Protein AF-A0A1H8UJH8-F1 (afdb_monomer_lite)

Organism: NCBI:txid1367881

pLDDT: mean 81.18, std 23.42, range [27.08, 98.44]

Foldseek 3Di:
DDDDDDDDDDDDDDPDPDDDDPDPDDDDDDDDDDDDDDDDDDDDDDDDDQPPPFPCDDPPDQWRGWFDDQQKIKTFGDFPSQFQKKFKAAPVRHTQWMDGADPRDRIDITGAKAQDVVVLDIGHHAFAWIWIWGDHPPDIDIDIQGADWDKDFDWKFQDQDDQQRLKIWTKIATQDRFKWFWAAKAKPPFQDPVSRDDDDPSQRHHAFPPPPDSSVRIHGHGGMDITIHPDRSFKHFPDPPCPCQAVQDKDKIWMWIRTSDDHTDIWIKIKTHHADWDAHDDPGMTGGNDIGIGTDPDDPDDDD

Sequence (304 aa):
MMLGKHLKSHDSESEQCVSRRRLLAWSGTAIVGGLAGCAGNGNQGNNSDSPATTSSPSEDSVFEESRFDGPEIVVTLSQDHGVSRLNLIAPDGSLYTQADVAEGATTVRLRVMDIQPGLGDYEHYSPGTYELTAVREDSSQSRELEMRPNLQLTEASHYQDGANQGNLALTIENTGTAPTWPYQIVYRDAPNEAANAELNDKKGIPQFITPEDPVENIIGPGEAIDIVGNTPPVVFTDDDSTERTCDDQTVEFTAVVGTVVGSPLEQEIEVTLSGERSGVGTSDTYTCSEIAAELTDGGGTDAS

Secondary structure (DSSP, 8-state):
-------------------------------------------------------PPPTT-SEEEEEEETTEEEEEEPTT----EEEEE-TTS-EEEEEEPPTT--EEEEE-EEEETTTTEEEEPPSEEEEEEEE-SS-EEEEEEEE---EEEEEEEE--STT-TT-EEEEEEE-SSS-B-EEEEEEES-SSGGGB-PPPS-TTS--EEES-SGGGG-B-TT-EEEEEESS-S--EE--TT-TTTTSSEEEEEEEEEEESSSSPEEEEEEEEEEEEEEE-SSTTEEEEEEEEEEE-S-------

Structure (mmCIF, N/CA/C/O backbone):
data_AF-A0A1H8UJH8-F1
#
_entry.id   AF-A0A1H8UJH8-F1
#
loop_
_atom_site.group_PDB
_atom_site.id
_atom_site.type_symbol
_atom_site.label_atom_id
_atom_site.label_alt_id
_atom_site.label_comp_id
_atom_site.label_asym_id
_atom_site.label_entity_id
_atom_site.label_seq_id
_atom_site.pdbx_PDB_ins_code
_atom_site.Cartn_x
_atom_site.Cartn_y
_atom_site.Cartn_z
_atom_site.occupancy
_atom_site.B_iso_or_equiv
_atom_site.auth_seq_id
_atom_site.auth_comp_id
_atom_site.auth_asym_id
_atom_site.auth_atom_id
_atom_site.pdbx_PDB_model_num
ATOM 1 N N . MET A 1 1 ? -18.327 -45.039 -51.779 1.00 36.19 1 MET A N 1
ATOM 2 C CA . MET A 1 1 ? -17.173 -45.952 -51.649 1.00 36.19 1 MET A CA 1
ATOM 3 C C . MET A 1 1 ? -16.366 -45.496 -50.454 1.00 36.19 1 MET A C 1
ATOM 5 O O . MET A 1 1 ? -15.935 -44.353 -50.431 1.00 36.19 1 MET A O 1
ATOM 9 N N . MET A 1 2 ? -16.282 -46.353 -49.440 1.00 32.94 2 MET A N 1
ATOM 10 C CA . MET A 1 2 ? -15.445 -46.159 -48.260 1.00 32.94 2 MET A CA 1
ATOM 11 C C . MET A 1 2 ? -13.977 -46.368 -48.625 1.00 32.94 2 MET A C 1
ATOM 13 O O . MET A 1 2 ? -13.683 -47.285 -49.387 1.00 32.94 2 MET A O 1
ATOM 17 N N . LEU A 1 3 ? -13.074 -45.600 -48.020 1.00 37.03 3 LEU A N 1
ATOM 18 C CA . LEU A 1 3 ? -11.738 -46.088 -47.693 1.00 37.03 3 LEU A CA 1
ATOM 19 C C . LEU A 1 3 ? -11.199 -45.294 -46.499 1.00 37.03 3 LEU A C 1
ATOM 21 O O . LEU A 1 3 ? -10.838 -44.126 -46.619 1.00 37.03 3 LEU A O 1
ATOM 25 N N . GLY A 1 4 ? -11.194 -45.941 -45.336 1.00 30.97 4 GLY A N 1
ATOM 26 C CA . GLY A 1 4 ? -10.483 -45.466 -44.160 1.00 30.97 4 GLY A CA 1
ATOM 27 C C . GLY A 1 4 ? -8.987 -45.751 -44.272 1.00 30.97 4 GLY A C 1
ATOM 28 O O . GLY A 1 4 ? -8.573 -46.741 -44.878 1.00 30.97 4 GLY A O 1
ATOM 29 N N . LYS A 1 5 ? -8.184 -44.904 -43.628 1.00 40.66 5 LYS A N 1
ATOM 30 C CA . LYS A 1 5 ? -6.848 -45.257 -43.148 1.00 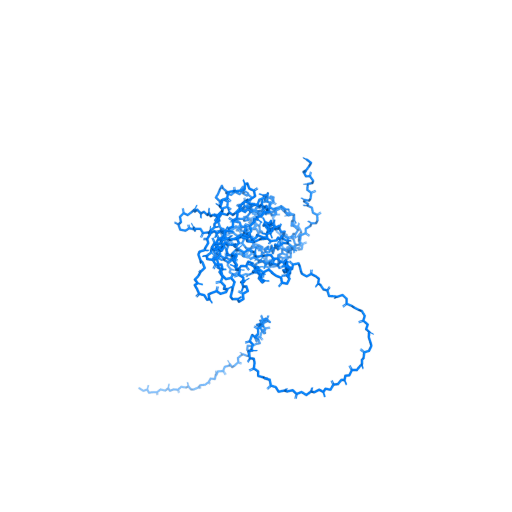40.66 5 LYS A CA 1
ATOM 31 C C . LYS A 1 5 ? -6.672 -44.720 -41.732 1.00 40.66 5 LYS A C 1
ATOM 33 O O . LYS A 1 5 ? -6.960 -43.564 -41.446 1.00 40.66 5 LYS A O 1
ATOM 38 N N . HIS A 1 6 ? -6.243 -45.635 -40.875 1.00 33.56 6 HIS A N 1
ATOM 39 C CA . HIS A 1 6 ? -5.976 -45.495 -39.453 1.00 33.56 6 HIS A CA 1
ATOM 40 C C . HIS A 1 6 ? -4.524 -45.038 -39.209 1.00 33.56 6 HIS A C 1
ATOM 42 O O . HIS A 1 6 ? -3.625 -45.498 -39.908 1.00 33.56 6 HIS A O 1
ATOM 48 N N . LEU A 1 7 ? -4.362 -44.263 -38.124 1.00 31.38 7 LEU A N 1
ATOM 49 C CA . LEU A 1 7 ? -3.238 -44.192 -37.165 1.00 31.38 7 LEU A CA 1
ATOM 50 C C . LEU A 1 7 ? -1.887 -43.617 -37.629 1.00 31.38 7 LEU A C 1
ATOM 52 O O . LEU A 1 7 ? -1.177 -44.237 -38.412 1.00 31.38 7 LEU A O 1
ATOM 56 N N . LYS A 1 8 ? -1.430 -42.549 -36.954 1.00 29.81 8 LYS A N 1
ATOM 57 C CA . LYS A 1 8 ? -0.618 -42.663 -35.721 1.00 29.81 8 LYS A CA 1
ATOM 58 C C . LYS A 1 8 ? -0.546 -41.302 -35.007 1.00 29.81 8 LYS A C 1
ATOM 60 O O . LYS A 1 8 ? -0.168 -40.320 -35.635 1.00 29.81 8 LYS A O 1
ATOM 65 N N . SER A 1 9 ? -0.946 -41.243 -33.734 1.00 29.47 9 SER A N 1
ATOM 66 C CA . SER A 1 9 ? -0.690 -40.086 -32.871 1.00 29.47 9 SER A CA 1
ATOM 67 C C . SER A 1 9 ? 0.772 -40.091 -32.437 1.00 29.47 9 SER A C 1
ATOM 69 O O . SER A 1 9 ? 1.328 -41.147 -32.131 1.00 29.47 9 SER A O 1
ATOM 71 N N . HIS A 1 10 ? 1.389 -38.913 -32.447 1.00 33.00 10 HIS A N 1
ATOM 72 C CA . HIS A 1 10 ? 2.596 -38.647 -31.682 1.00 33.00 10 HIS A CA 1
ATOM 73 C C . HIS A 1 10 ? 2.141 -38.058 -30.349 1.00 33.00 10 HIS A C 1
ATOM 75 O O . HIS A 1 10 ? 1.603 -36.953 -30.320 1.00 33.00 10 HIS A O 1
ATOM 81 N N . ASP A 1 11 ? 2.318 -38.834 -29.282 1.00 34.22 11 ASP A N 1
ATOM 82 C CA . ASP A 1 11 ? 2.488 -38.292 -27.939 1.00 34.22 11 ASP A CA 1
ATOM 83 C C . ASP A 1 11 ? 3.768 -37.453 -27.957 1.00 34.22 11 ASP A C 1
ATOM 85 O O . ASP A 1 11 ? 4.844 -37.975 -28.253 1.00 34.22 11 ASP A O 1
ATOM 89 N N . SER A 1 12 ? 3.639 -36.154 -27.702 1.00 35.41 12 SER A N 1
ATOM 90 C CA . SER A 1 12 ? 4.759 -35.316 -27.291 1.00 35.41 12 SER A CA 1
ATOM 91 C C . SER A 1 12 ? 4.537 -35.010 -25.823 1.00 35.41 12 SER A C 1
ATOM 93 O O . SER A 1 12 ? 3.546 -34.379 -25.456 1.00 35.41 12 SER A O 1
ATOM 95 N N . GLU A 1 13 ? 5.445 -35.528 -25.009 1.00 34.09 13 GLU A N 1
ATOM 96 C CA . GLU A 1 13 ? 5.523 -35.345 -23.569 1.00 34.09 13 GLU A CA 1
ATOM 97 C C . GLU A 1 13 ? 5.482 -33.849 -23.230 1.00 34.09 13 GLU A C 1
ATOM 99 O O . GLU A 1 13 ? 6.358 -33.077 -23.614 1.00 34.09 13 GLU A O 1
ATOM 104 N N . SER A 1 14 ? 4.423 -33.430 -22.539 1.00 36.91 14 SER A N 1
ATOM 105 C CA . SER A 1 14 ? 4.362 -32.132 -21.881 1.00 36.91 14 SER A CA 1
ATOM 106 C C . SER A 1 14 ? 5.102 -32.252 -20.550 1.00 36.91 14 SER A C 1
ATOM 108 O O . SER A 1 14 ? 4.547 -32.785 -19.584 1.00 36.91 14 SER A O 1
ATOM 110 N N . GLU A 1 15 ? 6.340 -31.772 -20.486 1.00 36.25 15 GLU A N 1
ATOM 111 C CA . GLU A 1 15 ? 6.998 -31.487 -19.212 1.00 36.25 15 GLU A CA 1
ATOM 112 C C . GLU A 1 15 ? 6.263 -30.312 -18.555 1.00 36.25 15 GLU A C 1
ATOM 114 O O . GLU A 1 15 ? 6.466 -29.141 -18.866 1.00 36.25 15 GLU A O 1
ATOM 119 N N . GLN A 1 16 ? 5.315 -30.648 -17.681 1.00 37.47 16 GLN A N 1
ATOM 120 C CA . GLN A 1 16 ? 4.632 -29.691 -16.824 1.00 37.47 16 GLN A CA 1
ATOM 121 C C . GLN A 1 16 ? 5.602 -29.261 -15.723 1.00 37.47 16 GLN A C 1
ATOM 123 O O . GLN A 1 16 ? 5.813 -29.986 -14.749 1.00 37.47 16 GLN A O 1
ATOM 128 N N . CYS A 1 17 ? 6.177 -28.066 -15.860 1.00 31.59 17 CYS A N 1
ATOM 129 C CA . CYS A 1 17 ? 6.776 -27.366 -14.732 1.00 31.59 17 CYS A CA 1
ATOM 130 C C . CYS A 1 17 ? 5.684 -27.123 -13.683 1.00 31.59 17 CYS A C 1
ATOM 132 O O . CYS A 1 17 ? 4.772 -26.316 -13.860 1.00 31.59 17 CYS A O 1
ATOM 134 N N . VAL A 1 18 ? 5.758 -27.882 -12.592 1.00 32.94 18 VAL A N 1
ATOM 135 C CA . VAL A 1 18 ? 4.879 -27.763 -11.432 1.00 32.94 18 VAL A CA 1
ATOM 136 C C . VAL A 1 18 ? 5.128 -26.403 -10.779 1.00 32.94 18 VAL A C 1
ATOM 138 O O . VAL A 1 18 ? 6.099 -26.218 -10.044 1.00 32.94 18 VAL A O 1
ATOM 141 N N . SER A 1 19 ? 4.235 -25.450 -11.047 1.00 33.31 19 SER A N 1
ATOM 142 C CA . SER A 1 19 ? 4.125 -24.207 -10.286 1.00 33.31 19 SER A CA 1
ATOM 143 C C . SER A 1 19 ? 3.853 -24.543 -8.816 1.00 33.31 19 SER A C 1
ATOM 145 O O . SER A 1 19 ? 2.918 -25.278 -8.477 1.00 33.31 19 SER A O 1
ATOM 147 N N . ARG A 1 20 ? 4.713 -24.038 -7.928 1.00 36.31 20 ARG A N 1
ATOM 148 C CA . ARG A 1 20 ? 4.627 -24.234 -6.478 1.00 36.31 20 ARG A CA 1
ATOM 149 C C . ARG A 1 20 ? 3.483 -23.394 -5.909 1.00 36.31 20 ARG A C 1
ATOM 151 O O . ARG A 1 20 ? 3.706 -22.343 -5.322 1.00 36.31 20 ARG A O 1
ATOM 158 N N . ARG A 1 21 ? 2.248 -23.887 -6.016 1.00 40.97 21 ARG A N 1
ATOM 159 C CA . ARG A 1 21 ? 1.129 -23.372 -5.216 1.00 40.97 21 ARG A CA 1
ATOM 160 C C . ARG A 1 21 ? 1.352 -23.719 -3.743 1.00 40.97 21 ARG A C 1
ATOM 162 O O . ARG A 1 21 ? 1.176 -24.868 -3.338 1.00 40.97 21 ARG A O 1
ATOM 169 N N . ARG A 1 22 ? 1.705 -22.723 -2.927 1.00 39.97 22 ARG A N 1
ATOM 170 C CA . ARG A 1 22 ? 1.538 -22.781 -1.468 1.00 39.97 22 ARG A CA 1
ATOM 171 C C . ARG A 1 22 ? 0.048 -22.624 -1.149 1.00 39.97 22 ARG A C 1
ATOM 173 O O . ARG A 1 22 ? -0.434 -21.526 -0.920 1.00 39.97 22 ARG A O 1
ATOM 180 N N . LEU A 1 23 ? -0.685 -23.735 -1.160 1.00 41.81 23 LEU A N 1
ATOM 181 C CA . LEU A 1 23 ? -2.013 -23.823 -0.554 1.00 41.81 23 LEU A CA 1
ATOM 182 C C . LEU A 1 23 ? -1.835 -24.281 0.896 1.00 41.81 23 LEU A C 1
ATOM 184 O O . LEU A 1 23 ? -1.514 -25.443 1.146 1.00 41.81 23 LEU A O 1
ATOM 188 N N . LEU A 1 24 ? -2.028 -23.377 1.857 1.00 51.16 24 LEU A N 1
ATOM 189 C CA . LEU A 1 24 ? -2.200 -23.759 3.257 1.00 51.16 24 LEU A CA 1
ATOM 190 C C . LEU A 1 24 ? -3.592 -24.384 3.404 1.00 51.16 24 LEU A C 1
ATOM 192 O O . LEU A 1 24 ? -4.611 -23.702 3.449 1.00 51.16 24 LEU A O 1
ATOM 196 N N . ALA A 1 25 ? -3.621 -25.715 3.419 1.00 40.41 25 ALA A N 1
ATOM 197 C CA . ALA A 1 25 ? -4.816 -26.503 3.663 1.00 40.41 25 ALA A CA 1
ATOM 198 C C . ALA A 1 25 ? -5.220 -26.402 5.143 1.00 40.41 25 ALA A C 1
ATOM 200 O O . ALA A 1 25 ? -4.629 -27.037 6.017 1.00 40.41 25 ALA A O 1
ATOM 201 N N . TRP A 1 26 ? -6.261 -25.622 5.416 1.00 41.88 26 TRP A N 1
ATOM 202 C CA . TRP A 1 26 ? -6.990 -25.640 6.680 1.00 41.88 26 TRP A CA 1
ATOM 203 C C . TRP A 1 26 ? -7.725 -26.982 6.810 1.00 41.88 26 TRP A C 1
ATOM 205 O O . TRP A 1 26 ? -8.615 -27.290 6.020 1.00 41.88 26 TRP A O 1
ATOM 215 N N . SER A 1 27 ? -7.333 -27.809 7.782 1.00 47.59 27 SER A N 1
ATOM 216 C CA . SER A 1 27 ? -8.008 -29.076 8.093 1.00 47.59 27 SER A CA 1
ATOM 217 C C . SER A 1 27 ? -8.377 -29.108 9.571 1.00 47.59 27 SER A C 1
ATOM 219 O O . SER A 1 27 ? -7.504 -29.120 10.437 1.00 47.59 27 SER A O 1
ATOM 221 N N . GLY A 1 28 ? -9.680 -29.122 9.846 1.00 44.53 28 GLY A N 1
ATOM 222 C CA . GLY A 1 28 ? -10.247 -29.261 11.183 1.00 44.53 28 GLY A CA 1
ATOM 223 C C . GLY A 1 28 ? -10.176 -30.693 11.733 1.00 44.53 28 GLY A C 1
ATOM 224 O O . GLY A 1 28 ? -10.564 -31.649 11.071 1.00 44.53 28 GLY A O 1
ATOM 225 N N . THR A 1 29 ? -9.680 -30.770 12.970 1.00 44.56 29 THR A N 1
ATOM 226 C CA . THR A 1 29 ? -10.062 -31.604 14.131 1.00 44.56 29 THR A CA 1
ATOM 227 C C . THR A 1 29 ? -10.293 -33.123 14.004 1.00 44.56 29 THR A C 1
ATOM 229 O O . THR A 1 29 ? -11.301 -33.568 13.467 1.00 44.56 29 THR A O 1
ATOM 232 N N . ALA A 1 30 ? -9.489 -33.904 14.750 1.00 43.16 30 ALA A N 1
ATOM 233 C CA . ALA A 1 30 ? -9.975 -34.931 15.693 1.00 43.16 30 ALA A CA 1
ATOM 234 C C . ALA A 1 30 ? -8.881 -35.340 16.711 1.00 43.16 30 ALA A C 1
ATOM 236 O O . ALA A 1 30 ? -7.740 -35.611 16.350 1.00 43.16 30 ALA A O 1
ATOM 237 N N . ILE A 1 31 ? -9.256 -35.384 17.993 1.00 48.75 31 ILE A N 1
ATOM 238 C CA . ILE A 1 31 ? -8.431 -35.684 19.179 1.00 48.75 31 ILE A CA 1
ATOM 239 C C . ILE A 1 31 ? -8.286 -37.200 19.378 1.00 48.75 31 ILE A C 1
ATOM 241 O O . ILE A 1 31 ? -9.313 -37.868 19.446 1.00 48.75 31 ILE A O 1
ATOM 245 N N . VAL A 1 32 ? -7.069 -37.709 19.636 1.00 44.31 32 VAL A N 1
ATOM 246 C CA . VAL A 1 32 ? -6.804 -38.813 20.593 1.00 44.31 32 VAL A CA 1
ATOM 247 C C . VAL A 1 32 ? -5.414 -38.621 21.217 1.00 44.31 32 VAL A C 1
ATOM 249 O O . VAL A 1 32 ? -4.437 -38.377 20.514 1.00 44.31 32 VAL A O 1
ATOM 252 N N . GLY A 1 33 ? -5.341 -38.708 22.548 1.00 42.25 33 GLY A N 1
ATOM 253 C CA . GLY A 1 33 ? -4.143 -38.442 23.342 1.00 42.25 33 GLY A CA 1
ATOM 254 C C . GLY A 1 33 ? -3.071 -39.538 23.348 1.00 42.25 33 GLY A C 1
ATOM 255 O O . GLY A 1 33 ? -3.313 -40.701 23.034 1.00 42.25 33 GLY A O 1
ATOM 256 N N . GLY A 1 34 ? -1.885 -39.134 23.804 1.00 39.09 34 GLY A N 1
ATOM 257 C CA . GLY A 1 34 ? -0.756 -39.996 24.137 1.00 39.09 34 GLY A CA 1
ATOM 258 C C . GLY A 1 34 ? 0.371 -39.160 24.742 1.00 39.09 34 GLY A C 1
ATOM 259 O O . GLY A 1 34 ? 1.044 -38.420 24.034 1.00 39.09 34 GLY A O 1
ATOM 260 N N . LEU A 1 35 ? 0.550 -39.243 26.062 1.00 47.91 35 LEU A N 1
ATOM 261 C CA . LEU A 1 35 ? 1.678 -38.637 26.770 1.00 47.91 35 LEU A CA 1
ATOM 262 C C . LEU A 1 35 ? 2.954 -39.431 26.463 1.00 47.91 35 LEU A C 1
ATOM 264 O O . LEU A 1 35 ? 3.064 -40.594 26.849 1.00 47.91 35 LEU A O 1
ATOM 268 N N . ALA A 1 36 ? 3.935 -38.784 25.841 1.00 44.53 36 ALA A N 1
ATOM 269 C CA . ALA A 1 36 ? 5.326 -39.216 25.869 1.00 44.53 36 ALA A CA 1
ATOM 270 C C . ALA A 1 36 ? 6.218 -37.975 25.957 1.00 44.53 36 ALA A C 1
ATOM 272 O O . ALA A 1 36 ? 6.259 -37.150 25.047 1.00 44.53 36 ALA A O 1
ATOM 273 N N . GLY A 1 37 ? 6.893 -37.826 27.097 1.00 34.25 37 GLY A N 1
ATOM 274 C CA . GLY A 1 37 ? 7.910 -36.806 27.292 1.00 34.25 37 GLY A CA 1
ATOM 275 C C . GLY A 1 37 ? 9.180 -37.162 26.529 1.00 34.25 37 GLY A C 1
ATOM 276 O O . GLY A 1 37 ? 9.616 -38.311 26.543 1.00 34.25 37 GLY A O 1
ATOM 277 N N . CYS A 1 38 ? 9.802 -36.160 25.918 1.00 49.59 38 CYS A N 1
ATOM 278 C CA . CYS A 1 38 ? 11.187 -36.254 25.496 1.00 49.59 38 CYS A CA 1
ATOM 279 C C . CYS A 1 38 ? 11.871 -34.923 25.805 1.00 49.59 38 CYS A C 1
ATOM 281 O O . CYS A 1 38 ? 11.590 -33.897 25.194 1.00 49.59 38 CYS A O 1
ATOM 283 N N . ALA A 1 39 ? 12.736 -34.956 26.815 1.00 45.59 39 ALA A N 1
ATOM 284 C CA . ALA A 1 39 ? 13.696 -33.904 27.092 1.00 45.59 39 ALA A CA 1
ATOM 285 C C . ALA A 1 39 ? 14.755 -33.885 25.977 1.00 45.59 39 ALA A C 1
ATOM 287 O O . ALA A 1 39 ? 15.241 -34.941 25.571 1.00 45.59 39 ALA A O 1
ATOM 288 N N . GLY A 1 40 ? 15.129 -32.695 25.506 1.00 29.70 40 GLY A N 1
ATOM 289 C CA . GLY A 1 40 ? 16.164 -32.517 24.491 1.00 29.70 40 GLY A CA 1
ATOM 290 C C . GLY A 1 40 ? 16.554 -31.051 24.347 1.00 29.70 40 GLY A C 1
ATOM 291 O O . GLY A 1 40 ? 15.732 -30.213 24.014 1.00 29.70 40 GLY A O 1
ATOM 292 N N . ASN A 1 41 ? 17.807 -30.768 24.670 1.00 34.75 41 ASN A N 1
ATOM 293 C CA . ASN A 1 41 ? 18.404 -29.481 24.996 1.00 34.75 41 ASN A CA 1
ATOM 294 C C . ASN A 1 41 ? 18.855 -28.683 23.750 1.00 34.75 41 ASN A C 1
ATOM 296 O O . ASN A 1 41 ? 19.538 -29.241 22.901 1.00 34.75 41 ASN A O 1
ATOM 300 N N . GLY A 1 42 ? 18.498 -27.390 23.722 1.00 33.84 42 GLY A N 1
ATOM 301 C CA . GLY A 1 42 ? 19.060 -26.224 23.009 1.00 33.84 42 GLY A CA 1
ATOM 302 C C . GLY A 1 42 ? 19.891 -26.367 21.723 1.00 33.84 42 GLY A C 1
ATOM 303 O O . GLY A 1 42 ? 20.956 -26.971 21.740 1.00 33.84 42 GLY A O 1
ATOM 304 N N . ASN A 1 43 ? 19.518 -25.606 20.683 1.00 31.95 43 ASN A N 1
ATOM 305 C CA . ASN A 1 43 ? 20.378 -24.537 20.155 1.00 31.95 43 ASN A CA 1
ATOM 306 C C . ASN A 1 43 ? 19.575 -23.509 19.332 1.00 31.95 43 ASN A C 1
ATOM 308 O O . ASN A 1 43 ? 18.616 -23.838 18.645 1.00 31.95 43 ASN A O 1
ATOM 312 N N . GLN A 1 44 ? 20.020 -22.266 19.461 1.00 41.66 44 GLN A N 1
ATOM 313 C CA . GLN A 1 44 ? 19.515 -20.988 18.970 1.00 41.66 44 GLN A CA 1
ATOM 314 C C . GLN A 1 44 ? 19.572 -20.835 17.436 1.00 41.66 44 GLN A C 1
ATOM 316 O O . GLN A 1 44 ? 20.543 -21.268 16.816 1.00 41.66 44 GLN A O 1
ATOM 321 N N . GLY A 1 45 ? 18.569 -20.172 16.845 1.00 27.08 45 GLY A N 1
ATOM 322 C CA . GLY A 1 45 ? 18.559 -19.782 15.430 1.00 27.08 45 GLY A CA 1
ATOM 323 C C . GLY A 1 45 ? 17.264 -19.078 15.011 1.00 27.08 45 GLY A C 1
ATOM 324 O O . GLY A 1 45 ? 16.316 -19.744 14.625 1.00 27.08 45 GLY A O 1
ATOM 325 N N . ASN A 1 46 ? 17.262 -17.750 15.160 1.00 36.16 46 ASN A N 1
ATOM 326 C CA . ASN A 1 46 ? 16.401 -16.702 14.591 1.00 36.16 46 ASN A CA 1
ATOM 327 C C . ASN A 1 46 ? 15.044 -17.102 13.980 1.00 36.16 46 ASN A C 1
ATOM 329 O O . ASN A 1 46 ? 14.980 -17.536 12.832 1.00 36.16 46 ASN A O 1
ATOM 333 N N . ASN A 1 47 ? 13.965 -16.797 14.707 1.00 33.12 47 ASN A N 1
ATOM 334 C CA . ASN A 1 47 ? 12.639 -16.623 14.120 1.00 33.12 47 ASN A CA 1
ATOM 335 C C . ASN A 1 47 ? 12.399 -15.142 13.821 1.00 33.12 47 ASN A C 1
ATOM 337 O O . ASN A 1 47 ? 12.678 -14.286 14.658 1.00 33.12 47 ASN A O 1
ATOM 341 N N . SER A 1 48 ? 11.884 -14.903 12.619 1.00 37.25 48 SER A N 1
ATOM 342 C CA . SER A 1 48 ? 11.323 -13.652 12.130 1.00 37.25 48 SER A CA 1
ATOM 343 C C . SER A 1 48 ? 10.212 -13.139 13.046 1.00 37.25 48 SER A C 1
ATOM 345 O O . SER A 1 48 ? 9.265 -13.873 13.331 1.00 37.25 48 SER A O 1
ATOM 347 N N . ASP A 1 49 ? 10.310 -11.875 13.448 1.00 29.56 49 ASP A N 1
ATOM 348 C CA . ASP A 1 49 ? 9.198 -11.120 14.017 1.00 29.56 49 ASP A CA 1
ATOM 349 C C . ASP A 1 49 ? 8.429 -10.459 12.863 1.00 29.56 49 ASP A C 1
ATOM 351 O O . ASP A 1 49 ? 8.886 -9.478 12.281 1.00 29.56 49 ASP A O 1
ATOM 355 N N . SER A 1 50 ? 7.264 -11.009 12.514 1.00 37.16 50 SER A N 1
ATOM 356 C CA . SER A 1 50 ? 6.215 -10.242 11.830 1.00 37.16 50 SER A CA 1
ATOM 357 C C . SER A 1 50 ? 5.475 -9.416 12.887 1.00 37.16 50 SER A C 1
ATOM 359 O O . SER A 1 50 ? 5.028 -9.998 13.882 1.00 37.16 50 SER A O 1
ATOM 361 N N . PRO A 1 51 ? 5.291 -8.097 12.714 1.00 37.00 51 PRO A N 1
ATOM 362 C CA . PRO A 1 51 ? 4.546 -7.292 13.668 1.00 37.00 51 PRO A CA 1
ATOM 363 C C . PRO A 1 51 ? 3.041 -7.464 13.423 1.00 37.00 51 PRO A C 1
ATOM 365 O O . PRO A 1 51 ? 2.390 -6.627 12.811 1.00 37.00 51 PRO A O 1
ATOM 368 N N . ALA A 1 52 ? 2.460 -8.554 13.925 1.00 37.84 52 ALA A N 1
ATOM 369 C CA . ALA A 1 52 ? 1.025 -8.586 14.183 1.00 37.84 52 ALA A CA 1
ATOM 370 C C . ALA A 1 52 ? 0.768 -7.756 15.449 1.00 37.84 52 ALA A C 1
ATOM 372 O O . ALA A 1 52 ? 1.265 -8.083 16.528 1.00 37.84 52 ALA A O 1
ATOM 373 N N . THR A 1 53 ? 0.011 -6.665 15.343 1.00 39.38 53 THR A N 1
ATOM 374 C CA . THR A 1 53 ? -0.390 -5.823 16.481 1.00 39.38 53 THR A CA 1
ATOM 375 C C . THR A 1 53 ? -1.472 -6.509 17.324 1.00 39.38 53 THR A C 1
ATOM 377 O O . THR A 1 53 ? -2.584 -6.020 17.492 1.00 39.38 53 THR A O 1
ATOM 380 N N . THR A 1 54 ? -1.157 -7.665 17.906 1.00 41.12 54 THR A N 1
ATOM 381 C CA . THR A 1 54 ? -1.966 -8.273 18.966 1.00 41.12 54 THR A CA 1
ATOM 382 C C . THR A 1 54 ? -1.714 -7.535 20.276 1.00 41.12 54 THR A C 1
ATOM 384 O O . THR A 1 54 ? -0.824 -7.884 21.050 1.00 41.12 54 THR A O 1
ATOM 387 N N . SER A 1 55 ? -2.494 -6.490 20.547 1.00 52.34 55 SER A N 1
ATOM 388 C CA . SER A 1 55 ? -2.606 -5.948 21.902 1.00 52.34 55 SER A CA 1
ATOM 389 C C . SER A 1 55 ? -3.404 -6.938 22.754 1.00 52.34 55 SER A C 1
ATOM 391 O O . SER A 1 55 ? -4.634 -6.944 22.700 1.00 52.34 55 SER A O 1
ATOM 393 N N . SER A 1 56 ? -2.712 -7.796 23.511 1.00 49.06 56 SER A N 1
ATOM 394 C CA . SER A 1 56 ? -3.351 -8.728 24.448 1.00 49.06 56 SER A CA 1
ATOM 395 C C . SER A 1 56 ? -4.133 -7.955 25.520 1.00 49.06 56 SER A C 1
ATOM 397 O O . SER A 1 56 ? -3.543 -7.108 26.199 1.00 49.06 56 SER A O 1
ATOM 399 N N . PRO A 1 57 ? -5.436 -8.221 25.699 1.00 54.72 57 PRO A N 1
ATOM 400 C CA . PRO A 1 57 ? -6.241 -7.529 26.696 1.00 54.72 57 PRO A CA 1
ATOM 401 C C . PRO A 1 57 ? -5.890 -7.944 28.132 1.00 54.72 57 PRO A C 1
ATOM 403 O O . PRO A 1 57 ? -5.372 -9.034 28.376 1.00 54.72 57 PRO A O 1
ATOM 406 N N . SER A 1 58 ? -6.217 -7.085 29.101 1.00 56.94 58 SER A N 1
ATOM 407 C CA . SER A 1 58 ? -6.253 -7.446 30.524 1.00 56.94 58 SER A CA 1
ATOM 408 C C . SER A 1 58 ? -7.324 -8.515 30.797 1.00 56.94 58 SER A C 1
ATOM 410 O O . SER A 1 58 ? -8.324 -8.575 30.087 1.00 56.94 58 SER A O 1
ATOM 412 N N . GLU A 1 59 ? -7.151 -9.330 31.847 1.00 60.56 59 GLU A N 1
ATOM 413 C CA . GLU A 1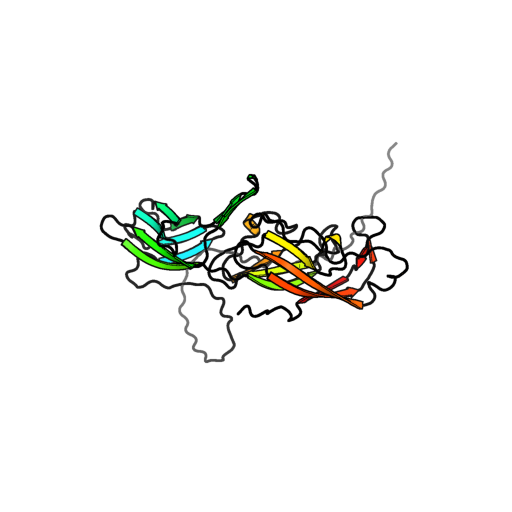 59 ? -8.050 -10.461 32.174 1.00 60.56 59 GLU A CA 1
ATOM 414 C C . GLU A 1 59 ? -9.527 -10.062 32.414 1.00 60.56 59 GLU A C 1
ATOM 416 O O . GLU A 1 59 ? -10.405 -10.912 32.312 1.00 60.56 59 GLU A O 1
ATOM 421 N N . ASP A 1 60 ? -9.809 -8.775 32.655 1.00 71.75 60 ASP A N 1
ATOM 422 C CA . ASP A 1 60 ? -11.161 -8.209 32.833 1.00 71.75 60 ASP A CA 1
ATOM 423 C C . ASP A 1 60 ? -11.701 -7.466 31.588 1.00 71.75 60 ASP A C 1
ATOM 425 O O . ASP A 1 60 ? -12.713 -6.764 31.656 1.00 71.75 60 ASP A O 1
ATOM 429 N N . SER A 1 61 ? -11.023 -7.554 30.442 1.00 86.19 61 SER A N 1
ATOM 430 C CA . SER A 1 61 ? -11.399 -6.805 29.240 1.00 86.19 61 SER A CA 1
ATOM 431 C C . SER A 1 61 ? -12.595 -7.406 28.496 1.00 86.19 61 SER A C 1
ATOM 433 O O . SER A 1 61 ? -12.680 -8.612 28.281 1.00 86.19 61 SER A O 1
ATOM 435 N N . VAL A 1 62 ? -13.491 -6.542 28.002 1.00 92.94 62 VAL A N 1
ATOM 436 C CA . VAL A 1 62 ? -14.562 -6.945 27.065 1.00 92.94 62 VAL A CA 1
ATOM 437 C C . VAL A 1 62 ? -14.071 -7.291 25.672 1.00 92.94 62 VAL A C 1
ATOM 439 O O . VAL A 1 62 ? -14.743 -8.010 24.942 1.00 92.94 62 VAL A O 1
ATOM 442 N N . PHE A 1 63 ? -12.933 -6.727 25.285 1.00 94.44 63 PHE A N 1
ATOM 443 C CA . PHE A 1 63 ? -12.293 -7.010 24.013 1.00 94.44 63 PHE A CA 1
ATOM 444 C C . PHE A 1 63 ? -11.380 -8.206 24.204 1.00 94.44 63 PHE A C 1
ATOM 446 O O . PHE A 1 63 ? -10.513 -8.138 25.073 1.00 94.44 63 PHE A O 1
ATOM 453 N N . GLU A 1 64 ? -11.552 -9.246 23.394 1.00 94.12 64 GLU A N 1
ATOM 454 C CA . GLU A 1 64 ? -10.605 -10.360 23.287 1.00 94.12 64 GLU A CA 1
ATOM 455 C C . GLU A 1 64 ? -9.565 -10.075 22.200 1.00 94.12 64 GLU A C 1
ATOM 457 O O . GLU A 1 64 ? -8.368 -10.244 22.413 1.00 94.12 64 GLU A O 1
ATOM 462 N N . GLU A 1 65 ? -10.014 -9.592 21.040 1.00 93.81 65 GLU A N 1
ATOM 463 C CA . GLU A 1 65 ? -9.156 -9.342 19.882 1.00 93.81 65 GLU A CA 1
ATOM 464 C C . GLU A 1 65 ? -9.728 -8.213 19.013 1.00 93.81 65 GLU A C 1
ATOM 466 O O . GLU A 1 65 ? -10.937 -7.978 18.960 1.00 93.81 65 GLU A O 1
ATOM 471 N N . SER A 1 66 ? -8.854 -7.492 18.312 1.00 95.00 66 SER A N 1
ATOM 472 C CA . SER A 1 66 ? -9.220 -6.765 17.089 1.00 95.00 66 SER A CA 1
ATOM 473 C C . SER A 1 66 ? -8.184 -7.035 16.026 1.00 95.00 66 SER A C 1
ATOM 475 O O . SER A 1 66 ? -6.990 -7.010 16.320 1.00 95.00 66 SER A O 1
ATOM 477 N N . ARG A 1 67 ? -8.643 -7.179 14.794 1.00 95.88 67 ARG A N 1
ATOM 478 C CA . ARG A 1 67 ? -7.782 -7.259 13.621 1.00 95.88 67 ARG A CA 1
ATOM 479 C C . ARG A 1 67 ? -8.439 -6.565 12.444 1.00 95.88 67 ARG A C 1
ATOM 481 O O . ARG A 1 67 ? -9.651 -6.350 12.453 1.00 95.88 67 ARG A O 1
ATOM 488 N N . PHE A 1 68 ? -7.647 -6.267 11.431 1.00 97.44 68 PHE A N 1
ATOM 489 C CA . PHE A 1 68 ? -8.163 -5.827 10.144 1.00 97.44 68 PHE A CA 1
ATOM 490 C C . PHE A 1 68 ? -8.483 -7.035 9.259 1.00 97.44 68 PHE A C 1
ATOM 492 O O . PHE A 1 68 ? -7.813 -8.062 9.337 1.00 97.44 68 PHE A O 1
ATOM 499 N N . ASP A 1 69 ? -9.540 -6.911 8.464 1.00 95.56 69 ASP A N 1
ATOM 500 C CA . ASP A 1 69 ? -9.962 -7.858 7.432 1.00 95.56 69 ASP A CA 1
ATOM 501 C C . ASP A 1 69 ? -10.428 -7.022 6.233 1.00 95.56 69 ASP A C 1
ATOM 503 O O . ASP A 1 69 ? -11.549 -6.500 6.214 1.00 95.56 69 ASP A O 1
ATOM 507 N N . GLY A 1 70 ? -9.500 -6.769 5.305 1.00 93.88 70 GLY A N 1
ATOM 508 C CA . GLY A 1 70 ? -9.677 -5.806 4.219 1.00 93.88 70 GLY A CA 1
ATOM 509 C C . GLY A 1 70 ? -10.115 -4.421 4.735 1.00 93.88 70 GLY A C 1
ATOM 510 O O . GLY A 1 70 ? -9.390 -3.812 5.527 1.00 93.88 70 GLY A O 1
ATOM 511 N N . PRO A 1 71 ? -11.291 -3.908 4.321 1.00 95.06 71 PRO A N 1
ATOM 512 C CA . PRO A 1 71 ? -11.762 -2.577 4.699 1.00 95.06 71 PRO A CA 1
ATOM 513 C C . PRO A 1 71 ? -12.399 -2.487 6.098 1.00 95.06 71 PRO A C 1
ATOM 515 O O . PRO A 1 71 ? -12.914 -1.430 6.483 1.00 95.06 71 PRO A O 1
ATOM 518 N N . GLU A 1 72 ? -12.432 -3.585 6.858 1.00 96.94 72 GLU A N 1
ATOM 519 C CA . GLU A 1 72 ? -13.166 -3.682 8.119 1.00 96.94 72 GLU A CA 1
ATOM 520 C C . GLU A 1 72 ? -12.239 -4.000 9.299 1.00 96.94 72 GLU A C 1
ATOM 522 O O . GLU A 1 72 ? -11.261 -4.736 9.182 1.00 96.94 72 GLU A O 1
ATOM 527 N N . ILE A 1 73 ? -12.575 -3.472 10.476 1.00 97.75 73 ILE A N 1
ATOM 528 C CA . ILE A 1 73 ? -12.056 -3.968 11.751 1.00 97.75 73 ILE A CA 1
ATOM 529 C C . ILE A 1 73 ? -13.000 -5.062 12.231 1.00 97.75 73 ILE A C 1
ATOM 531 O O . ILE A 1 73 ? -14.189 -4.819 12.456 1.00 97.75 73 ILE A O 1
ATOM 535 N N . VAL A 1 74 ? -12.457 -6.253 12.444 1.00 98.06 74 VAL A N 1
ATOM 536 C CA . VAL A 1 74 ? -13.149 -7.369 13.083 1.00 98.06 74 VAL A CA 1
ATOM 537 C C . VAL A 1 74 ? -12.794 -7.358 14.562 1.00 98.06 74 VAL A C 1
ATOM 539 O O . VAL A 1 74 ? -11.631 -7.513 14.931 1.00 98.06 74 VAL A O 1
ATOM 542 N N . VAL A 1 75 ? -13.802 -7.165 15.407 1.00 97.88 75 VAL A N 1
ATOM 543 C CA . VAL A 1 75 ? -13.666 -7.141 16.864 1.00 97.88 75 VAL A CA 1
ATOM 544 C C . VAL A 1 75 ? -14.281 -8.406 17.442 1.00 97.88 75 VAL A C 1
ATOM 546 O O . VAL A 1 75 ? -15.450 -8.702 17.184 1.00 97.88 75 VAL A O 1
ATOM 549 N N . THR A 1 76 ? -13.501 -9.117 18.253 1.00 97.56 76 THR A N 1
ATOM 550 C CA . THR A 1 76 ? -13.965 -10.253 19.052 1.00 97.56 76 THR A CA 1
ATOM 551 C C . THR A 1 76 ? -14.177 -9.791 20.489 1.00 97.56 76 THR A C 1
ATOM 553 O O . THR A 1 76 ? -13.276 -9.223 21.114 1.00 97.56 76 THR A O 1
ATOM 556 N N . LEU A 1 77 ? -15.385 -10.006 20.997 1.00 96.38 77 LEU A N 1
ATOM 557 C CA . LEU A 1 77 ? -15.815 -9.688 22.352 1.00 96.38 77 LEU A CA 1
ATOM 558 C C . LEU A 1 77 ? -15.855 -10.953 23.206 1.00 96.38 77 LEU A C 1
ATOM 560 O O . LEU A 1 77 ? -16.153 -12.036 22.700 1.00 96.38 77 LEU A O 1
ATOM 564 N N . SER A 1 78 ? -15.617 -10.796 24.506 1.00 94.69 78 SER A N 1
ATOM 565 C CA . SER A 1 78 ? -15.716 -11.898 25.462 1.00 94.69 78 SER A CA 1
ATOM 566 C C . SER A 1 78 ? -17.138 -12.441 25.574 1.00 94.69 78 SER A C 1
ATOM 568 O O . SER A 1 78 ? -18.111 -11.761 25.256 1.00 94.69 78 SER A O 1
ATOM 570 N N . GLN A 1 79 ? -17.300 -13.690 26.012 1.00 91.25 79 GLN A N 1
ATOM 571 C CA . GLN A 1 79 ? -18.643 -14.232 26.251 1.00 91.25 79 GLN A CA 1
ATOM 572 C C . GLN A 1 79 ? -19.385 -13.419 27.320 1.00 91.25 79 GLN A C 1
ATOM 574 O O . GLN A 1 79 ? -18.772 -12.867 28.232 1.00 91.25 79 GLN A O 1
ATOM 579 N N . ASP A 1 80 ? -20.712 -13.336 27.188 1.00 88.56 80 ASP A N 1
ATOM 580 C CA . ASP A 1 80 ? -21.585 -12.597 28.109 1.00 88.56 80 ASP A CA 1
ATOM 581 C C . ASP A 1 80 ? -21.168 -11.121 28.317 1.00 88.56 80 ASP A C 1
ATOM 583 O O . ASP A 1 80 ? -21.424 -10.515 29.358 1.00 88.56 80 ASP A O 1
ATOM 587 N N . HIS A 1 81 ? -20.544 -10.510 27.299 1.00 92.94 81 HIS A N 1
ATOM 588 C CA . HIS A 1 81 ? -19.961 -9.165 27.350 1.00 92.94 81 HIS A CA 1
ATOM 589 C C . HIS A 1 81 ? -20.952 -8.039 27.709 1.00 92.94 81 HIS A C 1
ATOM 591 O O . HIS A 1 81 ? -20.520 -6.986 28.192 1.00 92.94 81 HIS A O 1
ATOM 597 N N . GLY A 1 82 ? -22.255 -8.209 27.452 1.00 92.88 82 GLY A N 1
ATOM 598 C CA . GLY A 1 82 ? -23.304 -7.211 27.734 1.00 92.88 82 GLY A CA 1
ATOM 599 C C . GLY A 1 82 ? -23.187 -5.902 26.936 1.00 92.88 82 GLY A C 1
ATOM 600 O O . GLY A 1 82 ? -23.818 -4.903 27.274 1.00 92.88 82 GLY A O 1
ATOM 601 N N . VAL A 1 83 ? -22.337 -5.888 25.909 1.00 96.69 83 VAL A N 1
ATOM 602 C CA . VAL A 1 83 ? -22.116 -4.746 25.001 1.00 96.69 83 VAL A CA 1
ATOM 603 C C . VAL A 1 83 ? -23.273 -4.676 24.017 1.00 96.69 83 VAL A C 1
ATOM 605 O O . VAL A 1 83 ? -23.590 -5.678 23.385 1.00 96.69 83 VAL A O 1
ATOM 608 N N . SER A 1 84 ? -23.869 -3.496 23.873 1.00 96.88 84 SER A N 1
ATOM 609 C CA . SER A 1 84 ? -24.949 -3.225 22.921 1.00 96.88 84 SER A CA 1
ATOM 610 C C . SER A 1 84 ? -24.463 -2.504 21.665 1.00 96.88 84 SER A C 1
ATOM 612 O O . SER A 1 84 ? -25.119 -2.568 20.627 1.00 96.88 84 SER A O 1
ATOM 614 N N . ARG A 1 85 ? -23.309 -1.827 21.734 1.00 97.69 85 ARG A N 1
ATOM 615 C CA . ARG A 1 85 ? -22.717 -1.096 20.609 1.00 97.69 85 ARG A CA 1
ATOM 616 C C . ARG A 1 85 ? -21.203 -0.984 20.730 1.00 97.69 85 ARG A C 1
ATOM 618 O O . ARG A 1 85 ? -20.678 -0.792 21.826 1.00 97.69 85 ARG A O 1
ATOM 625 N N . LEU A 1 86 ? -20.524 -1.025 19.590 1.00 98.31 86 LEU A N 1
ATOM 626 C CA . LEU A 1 86 ? -19.152 -0.556 19.443 1.00 98.31 86 LEU A CA 1
ATOM 627 C C . LEU A 1 86 ? -19.131 0.796 18.738 1.00 98.31 86 LEU A C 1
ATOM 629 O O . LEU A 1 86 ? -19.770 0.961 17.699 1.00 98.31 86 LEU A O 1
ATOM 633 N N . ASN A 1 87 ? -18.363 1.730 19.287 1.00 98.38 87 ASN A N 1
ATOM 634 C CA . ASN A 1 87 ? -18.035 3.002 18.663 1.00 98.38 87 ASN A CA 1
ATOM 635 C C . ASN A 1 87 ? -16.539 3.028 18.364 1.00 98.38 87 ASN A C 1
ATOM 637 O O . ASN A 1 87 ? -15.734 2.624 19.202 1.00 98.38 87 ASN A O 1
ATOM 641 N N . LEU A 1 88 ? -16.173 3.548 17.202 1.00 98.44 88 LEU A N 1
ATOM 642 C CA . LEU A 1 88 ? -14.803 3.907 16.882 1.00 98.44 88 LEU A CA 1
ATOM 643 C C . LEU A 1 88 ? -14.710 5.431 16.868 1.00 98.44 88 LEU A C 1
ATOM 645 O O . LEU A 1 88 ? -15.365 6.087 16.058 1.00 98.44 88 LEU A O 1
ATOM 649 N N . ILE A 1 89 ? -13.940 5.988 17.793 1.00 98.38 89 ILE A N 1
ATOM 650 C CA . ILE A 1 89 ? -13.764 7.427 17.973 1.00 98.38 89 ILE A CA 1
ATOM 651 C C . ILE A 1 89 ? -12.456 7.844 17.303 1.00 98.38 89 ILE A C 1
ATOM 653 O O . ILE A 1 89 ? -11.410 7.237 17.539 1.00 98.38 89 ILE A O 1
ATOM 657 N N . ALA A 1 90 ? -12.529 8.857 16.444 1.00 98.12 90 ALA A N 1
ATOM 658 C CA . ALA A 1 90 ? -11.396 9.413 15.723 1.00 98.12 90 ALA A CA 1
ATOM 659 C C . ALA A 1 90 ? -10.419 10.157 16.653 1.00 98.12 90 ALA A C 1
ATOM 661 O O . ALA A 1 90 ? -10.809 10.578 17.746 1.00 98.12 90 ALA A O 1
ATOM 662 N N . PRO A 1 91 ? -9.169 10.398 16.207 1.00 97.62 91 PRO A N 1
ATOM 663 C CA . PRO A 1 91 ? -8.169 11.128 16.990 1.00 97.62 91 PRO A CA 1
ATOM 664 C C . PRO A 1 91 ? -8.598 12.540 17.426 1.00 97.62 91 PRO A C 1
ATOM 666 O O . PRO A 1 91 ? -8.063 13.081 18.390 1.00 97.62 91 PRO A O 1
ATOM 669 N N . ASP A 1 92 ? -9.551 13.157 16.722 1.00 96.75 92 ASP A N 1
ATOM 670 C CA . ASP A 1 92 ? -10.113 14.471 17.060 1.00 96.75 92 ASP A CA 1
ATOM 671 C C . ASP A 1 92 ? -11.268 14.409 18.083 1.00 96.75 92 ASP A C 1
ATOM 673 O O . ASP A 1 92 ? -11.826 15.443 18.456 1.00 96.75 92 ASP A O 1
ATOM 677 N N . GLY A 1 93 ? -11.622 13.207 18.551 1.00 97.00 93 GLY A N 1
ATOM 678 C CA . GLY A 1 93 ? -12.702 12.943 19.500 1.00 97.00 93 GLY A CA 1
ATOM 679 C C . GLY A 1 93 ? -14.087 12.784 18.867 1.00 97.00 93 GLY A C 1
ATOM 680 O O . GLY A 1 93 ? -15.064 12.589 19.593 1.00 97.00 93 GLY A O 1
ATOM 681 N N . SER A 1 94 ? -14.211 12.870 17.539 1.00 98.00 94 SER A N 1
ATOM 682 C CA . SER A 1 94 ? -15.480 12.648 16.842 1.00 98.00 94 SER A CA 1
ATOM 683 C C . SER A 1 94 ? -15.797 11.156 16.683 1.00 98.00 94 SER A C 1
ATOM 685 O O . SER A 1 94 ? -14.907 10.311 16.631 1.00 98.00 94 SER A O 1
ATOM 687 N N . LEU A 1 95 ? -17.083 10.801 16.603 1.00 97.81 95 LEU A N 1
ATOM 688 C CA . LEU A 1 95 ? -17.479 9.441 16.233 1.00 97.81 95 LEU A CA 1
ATOM 689 C C . LEU A 1 95 ? -17.140 9.211 14.756 1.00 97.81 95 LEU A C 1
ATOM 691 O O . LEU A 1 95 ? -17.708 9.879 13.896 1.00 97.81 95 LEU A O 1
ATOM 695 N N . TYR A 1 96 ? -16.266 8.246 14.475 1.00 97.88 96 TYR A N 1
ATOM 696 C CA . TYR A 1 96 ? -15.907 7.872 13.111 1.00 97.88 96 TYR A CA 1
ATOM 697 C C . TYR A 1 96 ? -16.904 6.871 12.519 1.00 97.88 96 TYR A C 1
ATOM 699 O O . TYR A 1 96 ? -17.505 7.121 11.480 1.00 97.88 96 TYR A O 1
ATOM 707 N N . THR A 1 97 ? -17.125 5.748 13.207 1.00 98.00 97 THR A N 1
ATOM 708 C CA . THR A 1 97 ? -18.110 4.730 12.813 1.00 98.00 97 THR A CA 1
ATOM 709 C C . THR A 1 97 ? -18.629 3.980 14.039 1.00 98.00 97 THR A C 1
ATOM 711 O O . THR A 1 97 ? -18.044 4.054 15.122 1.00 98.00 97 THR A O 1
ATOM 714 N N . GLN A 1 98 ? -19.740 3.265 13.890 1.00 97.81 98 GLN A N 1
ATOM 715 C CA . GLN A 1 98 ? -20.326 2.451 14.953 1.00 97.81 98 GLN A CA 1
ATOM 716 C C . GLN A 1 98 ? -21.036 1.217 14.400 1.00 97.81 98 GLN A C 1
ATOM 718 O O . GLN A 1 98 ? -21.503 1.211 13.262 1.00 97.81 98 GLN A O 1
ATOM 723 N N . ALA A 1 99 ? -21.182 0.200 15.244 1.00 98.06 99 ALA A N 1
ATOM 724 C CA . ALA A 1 99 ? -21.968 -0.992 14.958 1.00 98.06 99 ALA A CA 1
ATOM 725 C C . ALA A 1 99 ? -22.732 -1.432 16.211 1.00 98.06 99 ALA A C 1
ATOM 727 O O . ALA A 1 99 ? -22.152 -1.541 17.294 1.00 98.06 99 ALA A O 1
ATOM 728 N N . ASP A 1 100 ? -24.031 -1.694 16.064 1.00 97.44 100 ASP A N 1
ATOM 729 C CA . ASP A 1 100 ? -24.817 -2.325 17.122 1.00 97.44 100 ASP A CA 1
ATOM 730 C C . ASP A 1 100 ? -24.425 -3.807 17.242 1.00 97.44 100 ASP A C 1
ATOM 732 O O . ASP A 1 100 ? -24.141 -4.481 16.247 1.00 97.44 100 ASP A O 1
ATOM 736 N N . VAL A 1 101 ? -24.409 -4.315 18.470 1.00 97.06 101 VAL A N 1
ATOM 737 C CA . VAL A 1 101 ? -24.045 -5.701 18.770 1.00 97.06 101 VAL A CA 1
ATOM 738 C C . VAL A 1 101 ? -25.319 -6.494 19.013 1.00 97.06 101 VAL A C 1
ATOM 740 O O . VAL A 1 101 ? -26.081 -6.205 19.935 1.00 97.06 101 VAL A O 1
ATOM 743 N N . ALA A 1 102 ? -25.572 -7.485 18.161 1.00 94.75 102 ALA A N 1
ATOM 744 C CA . ALA A 1 102 ? -26.712 -8.375 18.335 1.00 94.75 102 ALA A CA 1
ATOM 745 C C . ALA A 1 102 ? -26.544 -9.231 19.600 1.00 94.75 102 ALA A C 1
ATOM 747 O O . ALA A 1 102 ? -25.436 -9.649 19.935 1.00 94.75 102 ALA A O 1
ATOM 748 N N . GLU A 1 103 ? -27.651 -9.532 20.282 1.00 90.06 103 GLU A N 1
ATOM 749 C CA . GLU A 1 103 ? -27.622 -10.396 21.465 1.00 90.06 103 GLU A CA 1
ATOM 750 C C . GLU A 1 103 ? -26.972 -11.752 21.145 1.00 90.06 103 GLU A C 1
ATOM 752 O O . GLU A 1 103 ? -27.347 -12.436 20.190 1.00 90.06 103 GLU A O 1
ATOM 757 N N . GLY A 1 104 ? -25.978 -12.130 21.953 1.00 89.75 104 GLY A N 1
ATOM 758 C CA . GLY A 1 104 ? -25.217 -13.370 21.795 1.00 89.75 104 GLY A CA 1
ATOM 759 C C . GLY A 1 104 ? -24.141 -13.349 20.701 1.00 89.75 104 GLY A C 1
ATOM 760 O O . GLY A 1 104 ? -23.444 -14.350 20.540 1.00 89.75 104 GLY A O 1
ATOM 761 N N . ALA A 1 105 ? -23.976 -12.251 19.955 1.00 95.38 105 ALA A N 1
ATOM 762 C CA . ALA A 1 105 ? -22.915 -12.125 18.960 1.00 95.38 105 ALA A CA 1
ATOM 763 C C . ALA A 1 105 ? -21.602 -11.670 19.606 1.00 95.38 105 ALA A C 1
ATOM 765 O O . ALA A 1 105 ? -21.518 -10.583 20.162 1.00 95.38 105 ALA A O 1
ATOM 766 N N . THR A 1 106 ? -20.550 -12.470 19.454 1.00 96.62 106 THR A N 1
ATOM 767 C CA . THR A 1 106 ? -19.204 -12.135 19.945 1.00 96.62 106 THR A CA 1
ATOM 768 C C . THR A 1 106 ? -18.313 -11.508 18.879 1.00 96.62 106 THR A C 1
ATOM 770 O O . THR A 1 106 ? -17.242 -11.011 19.197 1.00 96.62 106 THR A O 1
ATOM 773 N N . THR A 1 107 ? -18.725 -11.509 17.610 1.00 97.31 107 THR A N 1
ATOM 774 C CA . THR A 1 107 ? -17.954 -10.918 16.509 1.00 97.31 107 THR A CA 1
ATOM 775 C C . THR A 1 107 ? -18.721 -9.764 15.894 1.00 97.31 107 THR A C 1
ATOM 777 O O . THR A 1 107 ? -19.856 -9.929 15.446 1.00 97.31 107 THR A O 1
ATOM 780 N N . VAL A 1 108 ? -18.074 -8.606 15.827 1.00 97.88 108 VAL A N 1
ATOM 781 C CA . VAL A 1 108 ? -18.638 -7.369 15.285 1.00 97.88 108 VAL A CA 1
ATOM 782 C C . VAL A 1 108 ? -17.677 -6.817 14.243 1.00 97.88 108 VAL A C 1
ATOM 784 O O . VAL A 1 108 ? -16.462 -6.894 14.416 1.00 97.88 108 VAL A O 1
ATOM 787 N N . ARG A 1 109 ? -18.215 -6.273 13.150 1.00 97.88 109 ARG A N 1
ATOM 788 C CA . ARG A 1 109 ? -17.424 -5.670 12.076 1.00 97.88 109 ARG A CA 1
ATOM 789 C C . ARG A 1 109 ? -17.728 -4.184 11.969 1.00 97.88 109 ARG A C 1
ATOM 791 O O . ARG A 1 109 ? -18.894 -3.797 11.951 1.00 97.88 109 ARG A O 1
ATOM 798 N N . LEU A 1 110 ? -16.680 -3.374 11.909 1.00 97.94 110 LEU A N 1
ATOM 799 C CA . LEU A 1 110 ? -16.744 -1.926 11.726 1.00 97.94 110 LEU A CA 1
ATOM 800 C C . LEU A 1 110 ? -16.035 -1.589 10.417 1.00 97.94 110 LEU A C 1
ATOM 802 O O . LEU A 1 110 ? -14.835 -1.821 10.299 1.00 97.94 110 LEU A O 1
ATOM 806 N N . ARG A 1 111 ? -16.754 -1.043 9.435 1.00 96.88 111 ARG A N 1
ATOM 807 C CA . ARG A 1 111 ? -16.137 -0.575 8.189 1.00 96.88 111 ARG A CA 1
ATOM 808 C C . ARG A 1 111 ? -15.369 0.717 8.432 1.00 96.88 111 ARG A C 1
ATOM 810 O O . ARG A 1 111 ? -15.930 1.643 9.014 1.00 96.88 111 ARG A O 1
ATOM 817 N N . VAL A 1 112 ? -14.113 0.765 7.988 1.00 96.44 112 VAL A N 1
ATOM 818 C CA . VAL A 1 112 ? -13.215 1.919 8.181 1.00 96.44 112 VAL A CA 1
ATOM 819 C C . VAL A 1 112 ? -12.677 2.526 6.890 1.00 96.44 112 VAL A C 1
ATOM 821 O O . VAL A 1 112 ? -11.938 3.505 6.922 1.00 96.44 112 VAL A O 1
ATOM 824 N N . MET A 1 113 ? -13.014 1.931 5.756 1.00 95.62 113 MET A N 1
ATOM 825 C CA . MET A 1 113 ? -12.710 2.449 4.431 1.00 95.62 113 MET A CA 1
ATOM 826 C C . MET A 1 113 ? -13.647 1.806 3.414 1.00 95.62 113 MET A C 1
ATOM 828 O O . MET A 1 113 ? -14.262 0.776 3.698 1.00 95.62 113 MET A O 1
ATOM 832 N N . ASP A 1 114 ? -13.748 2.408 2.238 1.00 94.12 114 ASP A N 1
ATOM 833 C CA . ASP A 1 114 ? -14.496 1.853 1.117 1.00 94.12 114 ASP A CA 1
ATOM 834 C C . ASP A 1 114 ? -13.953 2.403 -0.203 1.00 94.12 114 ASP A C 1
ATOM 836 O O . ASP A 1 114 ? -13.694 3.602 -0.323 1.00 94.12 114 ASP A O 1
ATOM 840 N N . ILE A 1 115 ? -13.806 1.539 -1.205 1.00 91.69 115 ILE A N 1
ATOM 841 C CA . ILE A 1 115 ? -13.410 1.938 -2.556 1.00 91.69 115 ILE A CA 1
ATOM 842 C C . ILE A 1 115 ? -14.662 1.854 -3.421 1.00 91.69 115 ILE A C 1
ATOM 844 O O . ILE A 1 115 ? -15.215 0.773 -3.618 1.00 91.69 115 ILE A O 1
ATOM 848 N N . GLN A 1 116 ? -15.115 2.987 -3.964 1.00 89.94 116 GLN A N 1
ATOM 849 C CA . GLN A 1 116 ? -16.369 3.076 -4.717 1.00 89.94 116 GLN A CA 1
ATOM 850 C C . GLN A 1 116 ? -16.080 3.407 -6.194 1.00 89.94 116 GLN A C 1
ATOM 852 O O . GLN A 1 116 ? -16.426 4.489 -6.684 1.00 89.94 116 GLN A O 1
ATOM 857 N N . PRO A 1 117 ? -15.476 2.473 -6.961 1.00 80.69 117 PRO A N 1
ATOM 858 C CA . PRO A 1 117 ? -15.005 2.735 -8.323 1.00 80.69 117 PRO A CA 1
ATOM 859 C C . PRO A 1 117 ? -16.143 3.129 -9.271 1.00 80.69 117 PRO A C 1
ATOM 861 O O . PRO A 1 117 ? -15.957 3.982 -10.136 1.00 80.69 117 PRO A O 1
ATOM 864 N N . GLY A 1 118 ? -17.349 2.582 -9.074 1.00 82.06 118 GLY A N 1
ATOM 865 C CA . GLY A 1 118 ? -18.531 2.931 -9.870 1.00 82.06 118 GLY A CA 1
ATOM 866 C C . GLY A 1 118 ? -19.015 4.375 -9.685 1.00 82.06 118 GLY A C 1
ATOM 867 O O . GLY A 1 118 ? -19.672 4.912 -10.576 1.00 82.06 118 GLY A O 1
ATOM 868 N N . LEU A 1 119 ? -18.681 5.007 -8.557 1.00 82.88 119 LEU A N 1
ATOM 869 C CA . LEU A 1 119 ? -18.981 6.413 -8.268 1.00 82.88 119 LEU A CA 1
ATOM 870 C C . LEU A 1 119 ? -17.759 7.320 -8.465 1.00 82.88 119 LEU A C 1
ATOM 872 O O . LEU A 1 119 ? -17.903 8.540 -8.501 1.00 82.88 119 LEU A O 1
ATOM 876 N N . GLY A 1 120 ? -16.573 6.731 -8.651 1.00 83.69 120 GLY A N 1
ATOM 877 C CA . GLY A 1 120 ? -15.308 7.456 -8.711 1.00 83.69 120 GLY A CA 1
ATOM 878 C C . GLY A 1 120 ? -14.953 8.134 -7.388 1.00 83.69 120 GLY A C 1
ATOM 879 O O . GLY A 1 120 ? -14.280 9.162 -7.421 1.00 83.69 120 GLY A O 1
ATOM 880 N N . ASP A 1 121 ? -15.432 7.579 -6.272 1.00 88.56 121 ASP A N 1
ATOM 881 C CA . ASP A 1 121 ? -15.269 8.108 -4.917 1.00 88.56 121 ASP A CA 1
ATOM 882 C C . ASP A 1 121 ? -14.680 7.043 -3.979 1.00 88.56 121 ASP A C 1
ATOM 884 O O . ASP A 1 121 ? -14.588 5.862 -4.334 1.00 88.56 121 ASP A O 1
ATOM 888 N N . TYR A 1 122 ? -14.254 7.454 -2.791 1.00 92.62 122 TYR A N 1
ATOM 889 C CA . TYR A 1 122 ? -13.702 6.563 -1.780 1.00 92.62 122 TYR A CA 1
ATOM 890 C C . TYR A 1 122 ? -13.827 7.155 -0.375 1.00 92.62 122 TYR A C 1
ATOM 892 O O . TYR A 1 122 ? -13.820 8.368 -0.176 1.00 92.62 122 TYR A O 1
ATOM 900 N N . GLU A 1 123 ? -13.866 6.275 0.617 1.00 94.00 123 GLU A N 1
ATOM 901 C CA . GLU A 1 123 ? -13.800 6.629 2.029 1.00 94.00 123 GLU A CA 1
ATOM 902 C C . GLU A 1 123 ? -12.524 6.043 2.629 1.00 94.00 123 GLU A C 1
ATOM 904 O O . GLU A 1 123 ? -12.219 4.866 2.445 1.00 94.00 123 GLU A O 1
ATOM 909 N N . HIS A 1 124 ? -11.769 6.858 3.362 1.00 95.19 124 HIS A N 1
ATOM 910 C CA . HIS A 1 124 ? -10.585 6.413 4.091 1.00 95.19 124 HIS A CA 1
ATOM 911 C C . HIS A 1 124 ? -10.540 7.099 5.459 1.00 95.19 124 HIS A C 1
ATOM 913 O O . HIS A 1 124 ? -10.920 8.264 5.602 1.00 95.19 124 HIS A O 1
ATOM 919 N N . TYR A 1 125 ? -10.072 6.383 6.477 1.00 95.94 125 TYR A N 1
ATOM 920 C CA . TYR A 1 125 ? -9.819 6.941 7.804 1.00 95.94 125 TYR A CA 1
ATOM 921 C C . TYR A 1 125 ? -8.638 7.933 7.789 1.00 95.94 125 TYR A C 1
ATOM 923 O O . TYR A 1 125 ? -7.752 7.861 6.939 1.00 95.94 125 TYR A O 1
ATOM 931 N N . SER A 1 126 ? -8.577 8.849 8.753 1.00 95.75 126 SER A N 1
ATOM 932 C CA . SER A 1 126 ? -7.415 9.730 8.934 1.00 95.75 126 SER A CA 1
ATOM 933 C C . SER A 1 126 ? -6.387 9.045 9.834 1.00 95.75 126 SER A C 1
ATOM 935 O O . SER A 1 126 ? -6.752 8.661 10.940 1.00 95.75 126 SER A O 1
ATOM 937 N N . PRO A 1 127 ? -5.109 8.898 9.448 1.00 96.94 127 PRO A N 1
ATOM 938 C CA . PRO A 1 127 ? -4.150 8.170 10.275 1.00 96.94 127 PRO A CA 1
ATOM 939 C C . PRO A 1 127 ? -3.979 8.752 11.678 1.00 96.94 127 PRO A C 1
ATOM 941 O O . PRO A 1 127 ? -3.784 9.959 11.846 1.00 96.94 127 PRO A O 1
ATOM 944 N N . GLY A 1 128 ? -3.973 7.887 12.688 1.00 97.56 128 GLY A N 1
ATOM 945 C CA . GLY A 1 128 ? -3.829 8.305 14.076 1.00 97.56 128 GLY A CA 1
ATOM 946 C C . GLY A 1 128 ? -4.205 7.234 15.085 1.00 97.56 128 GLY A C 1
ATOM 947 O O . GLY A 1 128 ? -4.459 6.086 14.733 1.00 97.56 128 GLY A O 1
ATOM 948 N N . THR A 1 129 ? -4.243 7.636 16.350 1.00 98.31 129 THR A N 1
ATOM 949 C CA . THR A 1 129 ? -4.686 6.787 17.455 1.00 98.31 129 THR A CA 1
ATOM 950 C C . THR A 1 129 ? -6.190 6.958 17.629 1.00 98.31 129 THR A C 1
ATOM 952 O O . THR A 1 129 ? -6.664 8.045 17.960 1.00 98.31 129 THR A O 1
ATOM 955 N N . TYR A 1 130 ? -6.933 5.891 17.369 1.00 98.44 130 TYR A N 1
ATOM 956 C CA . TYR A 1 130 ? -8.378 5.832 17.544 1.00 98.44 130 TYR A CA 1
ATOM 957 C C . TYR A 1 130 ? -8.722 5.223 18.900 1.00 98.44 130 TYR A C 1
ATOM 959 O O . TYR A 1 130 ? -7.936 4.466 19.469 1.00 98.44 130 TYR A O 1
ATOM 967 N N . GLU A 1 131 ? -9.924 5.497 19.397 1.00 98.19 131 GLU A N 1
ATOM 968 C CA . GLU A 1 131 ? -10.460 4.824 20.578 1.00 98.19 131 GLU A CA 1
ATOM 969 C C . GLU A 1 131 ? -11.599 3.881 20.172 1.00 98.19 131 GLU A C 1
ATOM 971 O O . GLU A 1 131 ? -12.623 4.309 19.639 1.00 98.19 131 GLU A O 1
ATOM 976 N N . LEU A 1 132 ? -11.423 2.580 20.418 1.00 98.12 132 LEU A N 1
ATOM 977 C CA . LEU A 1 132 ? -12.479 1.585 20.263 1.00 98.12 132 LEU A CA 1
ATOM 978 C C . LEU A 1 132 ? -13.225 1.450 21.593 1.00 98.12 132 LEU A C 1
ATOM 980 O O . LEU A 1 132 ? -12.698 0.890 22.556 1.00 98.12 132 LEU A O 1
ATOM 984 N N . THR A 1 133 ? -14.462 1.938 21.628 1.00 97.94 133 THR A N 1
ATOM 985 C CA . THR A 1 133 ? -15.307 1.989 22.824 1.00 97.94 133 THR A CA 1
ATOM 986 C C . THR A 1 133 ? -16.438 0.974 22.736 1.00 97.94 133 THR A C 1
ATOM 988 O O . THR A 1 133 ? -17.285 1.031 21.846 1.00 97.94 133 THR A O 1
ATOM 991 N N . ALA A 1 134 ? -16.503 0.074 23.710 1.00 97.56 134 ALA A N 1
ATOM 992 C CA . ALA A 1 134 ? -17.621 -0.828 23.920 1.00 97.56 134 ALA A CA 1
ATOM 993 C C . ALA A 1 134 ? -18.614 -0.202 24.898 1.00 97.56 134 ALA A C 1
ATOM 995 O O . ALA A 1 134 ? -18.270 0.092 26.045 1.00 97.56 134 ALA A O 1
ATOM 996 N N . VAL A 1 135 ? -19.849 -0.011 24.442 1.00 97.12 135 VAL A N 1
ATOM 997 C CA . VAL A 1 135 ? -20.937 0.602 25.206 1.00 97.12 135 VAL A CA 1
ATOM 998 C C . VAL A 1 135 ? -21.847 -0.483 25.776 1.00 97.12 135 VAL A C 1
ATOM 1000 O O . VAL A 1 135 ? -22.317 -1.364 25.055 1.00 97.12 135 VAL A O 1
ATOM 1003 N N . ARG A 1 136 ? -22.109 -0.398 27.079 1.00 94.31 136 ARG A N 1
ATOM 1004 C CA . ARG A 1 136 ? -23.081 -1.202 27.832 1.00 94.31 136 ARG A CA 1
ATOM 1005 C C . ARG A 1 136 ? -24.176 -0.282 28.375 1.00 94.31 136 ARG A C 1
ATOM 1007 O O . ARG A 1 136 ? -24.081 0.932 28.232 1.00 94.31 136 ARG A O 1
ATOM 1014 N N . GLU A 1 137 ? -25.195 -0.850 29.017 1.00 88.88 137 GLU A N 1
ATOM 1015 C CA . GLU A 1 137 ? -26.327 -0.084 29.566 1.00 88.88 137 GLU A CA 1
ATOM 1016 C C . GLU A 1 137 ? -25.879 1.048 30.511 1.00 88.88 137 GLU A C 1
ATOM 1018 O O . GLU A 1 137 ? -26.261 2.197 30.311 1.00 88.88 137 GLU A O 1
ATOM 1023 N N . ASP A 1 138 ? -24.987 0.740 31.460 1.00 88.75 138 ASP A N 1
ATOM 1024 C CA . ASP A 1 138 ? -24.565 1.680 32.512 1.00 88.75 138 ASP A CA 1
ATOM 1025 C C . ASP A 1 138 ? -23.055 1.987 32.518 1.00 88.75 138 ASP A C 1
ATOM 1027 O O . ASP A 1 138 ? -22.534 2.596 33.454 1.00 88.75 138 ASP A O 1
ATOM 1031 N N . SER A 1 139 ? -22.302 1.521 31.519 1.00 93.00 139 SER A N 1
ATOM 1032 C CA . SER A 1 139 ? -20.843 1.694 31.491 1.00 93.00 139 SER A CA 1
ATOM 1033 C C . SER A 1 139 ? -20.267 1.619 30.083 1.00 93.00 139 SER A C 1
ATOM 1035 O O . SER A 1 139 ? -20.922 1.176 29.141 1.00 93.00 139 SER A O 1
ATOM 1037 N N . SER A 1 140 ? -19.008 2.023 29.949 1.00 94.69 140 SER A N 1
ATOM 1038 C CA . SER A 1 140 ? -18.223 1.818 28.739 1.00 94.69 140 SER A CA 1
ATOM 1039 C C . SER A 1 140 ? -16.808 1.381 29.085 1.00 94.69 140 SER A C 1
ATOM 1041 O O . SER A 1 140 ? -16.258 1.783 30.112 1.00 94.69 140 SER A O 1
ATOM 1043 N N . GLN A 1 141 ? -16.212 0.578 28.211 1.00 95.31 141 GLN A N 1
ATOM 1044 C CA . GLN A 1 141 ? -14.786 0.276 28.247 1.00 95.31 141 GLN A CA 1
ATOM 1045 C C . GLN A 1 141 ? -14.178 0.648 26.901 1.00 95.31 141 GLN A C 1
ATOM 1047 O O . GLN A 1 141 ? -14.716 0.282 25.858 1.00 95.31 141 GLN A O 1
ATOM 1052 N N . SER A 1 142 ? -13.048 1.340 26.939 1.00 95.81 142 SER A N 1
ATOM 1053 C CA . SER A 1 142 ? -12.315 1.763 25.753 1.00 95.81 142 SER A CA 1
ATOM 1054 C C . SER A 1 142 ? -10.937 1.116 25.699 1.00 95.81 142 SER A C 1
ATOM 1056 O O . SER A 1 142 ? -10.368 0.758 26.735 1.00 95.81 142 SER A O 1
ATOM 1058 N N . ARG A 1 143 ? -10.390 0.996 24.492 1.00 95.38 143 ARG A N 1
ATOM 1059 C CA . ARG A 1 143 ? -8.959 0.787 24.265 1.00 95.38 143 ARG A CA 1
ATOM 1060 C C . ARG A 1 143 ? -8.489 1.593 23.066 1.00 95.38 143 ARG A C 1
ATOM 1062 O O . ARG A 1 143 ? -9.267 1.856 22.151 1.00 95.38 143 ARG A O 1
ATOM 1069 N N . GLU A 1 144 ? -7.213 1.933 23.073 1.00 96.62 144 GLU A N 1
ATOM 1070 C CA . GLU A 1 144 ? -6.569 2.581 21.937 1.00 96.62 144 GLU A CA 1
ATOM 1071 C C . GLU A 1 144 ? -6.352 1.578 20.797 1.00 96.62 144 GLU A C 1
ATOM 1073 O O . GLU A 1 144 ? -6.078 0.395 21.023 1.00 96.62 144 GLU A O 1
ATOM 1078 N N . LEU A 1 145 ? -6.484 2.069 19.570 1.00 96.75 145 LEU A N 1
ATOM 1079 C CA . LEU A 1 145 ? -6.194 1.355 18.338 1.00 96.75 145 LEU A CA 1
ATOM 1080 C C . LEU A 1 145 ? -5.361 2.266 17.437 1.00 96.75 145 LEU A C 1
ATOM 1082 O O . LEU A 1 145 ? -5.850 3.278 16.934 1.00 96.75 145 LEU A O 1
ATOM 1086 N N . GLU A 1 146 ? -4.100 1.906 17.223 1.00 97.38 146 GLU A N 1
ATOM 1087 C CA . GLU A 1 146 ? -3.226 2.663 16.332 1.00 97.38 146 GLU A CA 1
ATOM 1088 C C . GLU A 1 146 ? -3.581 2.355 14.876 1.00 97.38 146 GLU A C 1
ATOM 1090 O O . GLU A 1 146 ? -3.417 1.225 14.413 1.00 97.38 146 GLU A O 1
ATOM 1095 N N . MET A 1 147 ? -4.045 3.363 14.139 1.00 97.69 147 MET A N 1
ATOM 1096 C CA . MET A 1 147 ? -4.396 3.251 12.727 1.00 97.69 147 MET A CA 1
ATOM 1097 C C . MET A 1 147 ? -3.448 4.091 1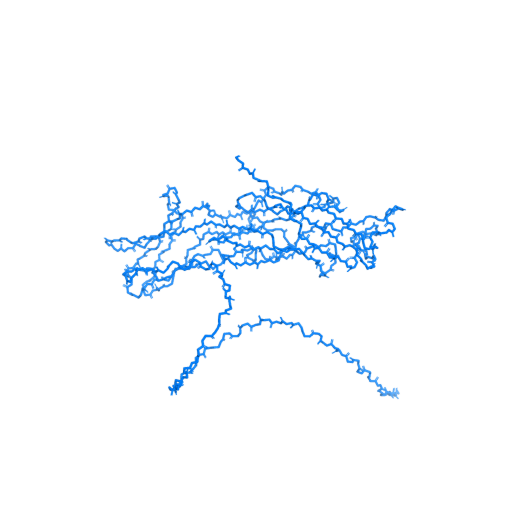1.878 1.00 97.69 147 MET A C 1
ATOM 1099 O O . MET A 1 147 ? -3.776 5.206 11.470 1.00 97.69 147 MET A O 1
ATOM 1103 N N . ARG A 1 148 ? -2.238 3.577 11.637 1.00 97.62 148 ARG A N 1
ATOM 1104 C CA . ARG A 1 148 ? -1.223 4.240 10.812 1.00 97.62 148 ARG A CA 1
ATOM 1105 C C . ARG A 1 148 ? -0.640 3.265 9.789 1.00 97.62 148 ARG A C 1
ATOM 1107 O O . ARG A 1 148 ? 0.143 2.402 10.182 1.00 97.62 148 ARG A O 1
ATOM 1114 N N . PRO A 1 149 ? -0.998 3.376 8.501 1.00 97.50 149 PRO A N 1
ATOM 1115 C CA . PRO A 1 149 ? -0.374 2.565 7.466 1.00 97.50 149 PRO A CA 1
ATOM 1116 C C . PRO A 1 149 ? 1.056 3.050 7.200 1.00 97.50 149 PRO A C 1
ATOM 1118 O O . PRO A 1 149 ? 1.373 4.216 7.446 1.00 97.50 149 PRO A O 1
ATOM 1121 N N . ASN A 1 150 ? 1.906 2.170 6.670 1.00 97.12 150 ASN A N 1
ATOM 1122 C CA . ASN A 1 150 ? 3.243 2.531 6.203 1.00 97.12 150 ASN A CA 1
ATOM 1123 C C . ASN A 1 150 ? 3.637 1.651 5.014 1.00 97.12 150 ASN A C 1
ATOM 1125 O O . ASN A 1 150 ? 4.152 0.545 5.203 1.00 97.12 150 ASN A O 1
ATOM 1129 N N . LEU A 1 151 ? 3.358 2.142 3.806 1.00 97.69 151 LEU A N 1
ATOM 1130 C CA . LEU A 1 151 ? 3.686 1.440 2.569 1.00 97.69 151 LEU A CA 1
ATOM 1131 C C . LEU A 1 151 ? 5.155 1.644 2.195 1.00 97.69 151 LEU A C 1
ATOM 1133 O O . LEU A 1 151 ? 5.674 2.753 2.298 1.00 97.69 151 LEU A O 1
ATOM 1137 N N . GLN A 1 152 ? 5.799 0.580 1.731 1.00 96.75 152 GLN A N 1
ATOM 1138 C CA . GLN A 1 152 ? 7.164 0.586 1.213 1.00 96.75 152 GLN A CA 1
ATOM 1139 C C . GLN A 1 152 ? 7.223 -0.251 -0.059 1.00 96.75 152 GLN A C 1
ATOM 1141 O O . GLN A 1 152 ? 6.526 -1.258 -0.164 1.00 96.75 152 GLN A O 1
ATOM 1146 N N . LEU A 1 153 ? 8.051 0.160 -1.015 1.00 97.19 153 LEU A N 1
ATOM 1147 C CA . LEU A 1 153 ? 8.344 -0.638 -2.200 1.00 97.19 153 LEU A CA 1
ATOM 1148 C C . LEU A 1 153 ? 9.547 -1.529 -1.873 1.00 97.19 153 LEU A C 1
ATOM 1150 O O . LEU A 1 153 ? 10.580 -1.020 -1.446 1.00 97.19 153 LEU A O 1
ATOM 1154 N N . THR A 1 154 ? 9.389 -2.845 -1.996 1.00 97.12 154 THR A N 1
ATOM 1155 C CA . THR A 1 154 ? 10.376 -3.822 -1.503 1.00 97.12 154 THR A CA 1
ATOM 1156 C C . THR A 1 154 ? 11.020 -4.654 -2.602 1.00 97.12 154 THR A C 1
ATOM 1158 O O . THR A 1 154 ? 12.128 -5.150 -2.410 1.00 97.12 154 THR A O 1
ATOM 1161 N N . GLU A 1 155 ? 10.375 -4.772 -3.764 1.00 97.69 155 GLU A N 1
ATOM 1162 C CA . GLU A 1 155 ? 10.916 -5.487 -4.918 1.00 97.69 155 GLU A CA 1
ATOM 1163 C C . GLU A 1 155 ? 10.396 -4.887 -6.235 1.00 97.69 155 GLU A C 1
ATOM 1165 O O . GLU A 1 155 ? 9.289 -4.346 -6.301 1.00 97.69 155 GLU A O 1
ATOM 1170 N N . ALA A 1 156 ? 11.201 -4.987 -7.292 1.00 97.75 156 ALA A N 1
ATOM 1171 C CA . ALA A 1 156 ? 10.779 -4.774 -8.671 1.00 97.75 156 ALA A CA 1
ATOM 1172 C C . ALA A 1 156 ? 11.179 -5.995 -9.497 1.00 97.75 156 ALA A C 1
ATOM 1174 O O . ALA A 1 156 ? 12.277 -6.520 -9.348 1.00 97.75 156 ALA A O 1
ATOM 1175 N N . SER A 1 157 ? 10.300 -6.441 -10.387 1.00 96.75 157 SER A N 1
ATOM 1176 C CA . SER A 1 157 ? 10.570 -7.572 -11.271 1.00 96.75 157 SER A CA 1
ATOM 1177 C C . SER A 1 157 ? 9.920 -7.376 -12.637 1.00 96.75 157 SER A C 1
ATOM 1179 O O . SER A 1 157 ? 9.025 -6.550 -12.819 1.00 96.75 157 SER A O 1
ATOM 1181 N N . HIS A 1 158 ? 10.387 -8.120 -13.636 1.00 95.69 158 HIS A N 1
ATOM 1182 C CA . HIS A 1 158 ? 9.817 -8.072 -14.979 1.00 95.69 158 HIS A CA 1
ATOM 1183 C C . HIS A 1 158 ? 8.452 -8.754 -15.032 1.00 95.69 158 HIS A C 1
ATOM 1185 O O . HIS A 1 158 ? 8.315 -9.929 -14.689 1.00 95.69 158 HIS A O 1
ATOM 1191 N N . TYR A 1 159 ? 7.446 -8.030 -15.519 1.00 93.75 159 TYR A N 1
ATOM 1192 C CA . TYR A 1 159 ? 6.118 -8.578 -15.751 1.00 93.75 159 TYR A CA 1
ATOM 1193 C C . TYR A 1 159 ? 6.044 -9.243 -17.132 1.00 93.75 159 TYR A C 1
ATOM 1195 O O . TYR A 1 159 ? 6.023 -8.575 -18.166 1.00 93.75 159 TYR A O 1
ATOM 1203 N N . GLN A 1 160 ? 6.000 -10.577 -17.145 1.00 85.06 160 GLN A N 1
ATOM 1204 C CA . GLN A 1 160 ? 6.058 -11.385 -18.373 1.00 85.06 160 GLN A CA 1
ATOM 1205 C C . GLN A 1 160 ? 4.682 -11.789 -18.924 1.00 85.06 160 GLN A C 1
ATOM 1207 O O . GLN A 1 160 ? 4.599 -12.401 -19.992 1.00 85.06 160 GLN A O 1
ATOM 1212 N N . ASP A 1 161 ? 3.600 -11.460 -18.220 1.00 79.25 161 ASP A N 1
ATOM 1213 C CA . ASP A 1 161 ? 2.259 -11.888 -18.603 1.00 79.25 161 ASP A CA 1
ATOM 1214 C C . ASP A 1 161 ? 1.621 -10.947 -19.645 1.00 79.25 161 ASP A C 1
ATOM 1216 O O . ASP A 1 161 ? 1.658 -9.719 -19.561 1.00 79.25 161 ASP A O 1
ATOM 1220 N N . GLY A 1 162 ? 0.971 -11.539 -20.650 1.00 67.56 162 GLY A N 1
ATOM 1221 C CA . GLY A 1 162 ? 0.199 -10.804 -21.656 1.00 67.56 162 GLY A CA 1
ATOM 1222 C C . GLY A 1 162 ? 1.041 -10.041 -22.690 1.00 67.56 162 GLY A C 1
ATOM 1223 O O . GLY A 1 162 ? 2.165 -10.409 -23.014 1.00 67.56 162 GLY A O 1
ATOM 1224 N N . ALA A 1 163 ? 0.449 -9.000 -23.285 1.00 68.62 163 ALA A N 1
ATOM 1225 C CA . ALA A 1 163 ? 1.061 -8.210 -24.363 1.00 68.62 163 ALA A CA 1
ATOM 1226 C C . ALA A 1 163 ? 1.940 -7.045 -23.860 1.00 68.62 163 ALA A C 1
ATOM 1228 O O . ALA A 1 163 ? 2.532 -6.331 -24.667 1.00 68.62 163 ALA A O 1
ATOM 1229 N N . ASN A 1 164 ? 2.024 -6.841 -22.542 1.00 77.50 164 ASN A N 1
ATOM 1230 C CA . ASN A 1 164 ? 2.687 -5.691 -21.926 1.00 77.50 164 ASN A CA 1
ATOM 1231 C C . ASN A 1 164 ? 4.081 -6.061 -21.408 1.00 77.50 164 ASN A C 1
ATOM 1233 O O . ASN A 1 164 ? 4.416 -5.794 -20.261 1.00 77.50 164 ASN A O 1
ATOM 1237 N N . GLN A 1 165 ? 4.905 -6.666 -22.265 1.00 87.31 165 GLN A N 1
ATOM 1238 C CA . GLN A 1 165 ? 6.231 -7.183 -21.896 1.00 87.31 165 GLN A CA 1
ATOM 1239 C C . GLN A 1 165 ? 7.239 -6.102 -21.463 1.00 87.31 165 GLN A C 1
ATOM 1241 O O . GLN A 1 165 ? 8.312 -6.441 -20.990 1.00 87.31 165 GLN A O 1
ATOM 1246 N N . GLY A 1 166 ? 6.921 -4.814 -21.615 1.00 93.00 166 GLY A N 1
ATOM 1247 C CA . GLY A 1 166 ? 7.727 -3.709 -21.081 1.00 93.00 166 GLY A CA 1
ATOM 1248 C C . GLY A 1 166 ? 7.354 -3.287 -19.654 1.00 93.00 166 GLY A C 1
ATOM 1249 O O . GLY A 1 166 ? 7.875 -2.286 -19.163 1.00 93.00 166 GLY A O 1
ATOM 1250 N N . ASN A 1 167 ? 6.401 -3.977 -19.016 1.00 95.62 167 ASN A N 1
ATOM 1251 C CA . ASN A 1 167 ? 5.953 -3.669 -17.661 1.00 95.62 167 ASN A CA 1
ATOM 1252 C C . ASN A 1 167 ? 6.900 -4.227 -16.598 1.00 95.62 167 ASN A C 1
ATOM 1254 O O . ASN A 1 167 ? 7.516 -5.281 -16.759 1.00 95.62 167 ASN A O 1
ATOM 1258 N N . LEU A 1 168 ? 6.892 -3.554 -15.452 1.00 96.94 168 LEU A N 1
ATOM 1259 C CA . LEU A 1 168 ? 7.413 -4.087 -14.204 1.00 96.94 168 LEU A CA 1
ATOM 1260 C C . LEU A 1 168 ? 6.256 -4.435 -13.263 1.00 96.94 168 LEU A C 1
ATOM 1262 O O . LEU A 1 168 ? 5.228 -3.753 -13.260 1.00 96.94 168 LEU A O 1
ATOM 1266 N N . ALA A 1 169 ? 6.449 -5.478 -12.465 1.00 97.25 169 ALA A N 1
ATOM 1267 C CA . ALA A 1 169 ? 5.685 -5.729 -11.256 1.00 97.25 169 ALA A CA 1
ATOM 1268 C C . ALA A 1 169 ? 6.459 -5.140 -10.072 1.00 97.25 169 ALA A C 1
ATOM 1270 O O . ALA A 1 169 ? 7.653 -5.400 -9.922 1.00 97.25 169 ALA A O 1
ATOM 1271 N N . LEU A 1 170 ? 5.789 -4.315 -9.269 1.00 98.06 170 LEU A N 1
ATOM 1272 C CA . LEU A 1 170 ? 6.359 -3.681 -8.082 1.00 98.06 170 LEU A CA 1
ATOM 1273 C C . LEU A 1 170 ? 5.703 -4.284 -6.844 1.00 98.06 170 LEU A C 1
ATOM 1275 O O . LEU A 1 170 ? 4.480 -4.215 -6.710 1.00 98.06 170 LEU A O 1
ATOM 1279 N N . THR A 1 171 ? 6.499 -4.842 -5.941 1.00 98.38 171 THR A N 1
ATOM 1280 C CA . THR A 1 171 ? 6.004 -5.374 -4.671 1.00 98.38 171 THR A CA 1
ATOM 1281 C C . THR A 1 171 ? 5.931 -4.252 -3.648 1.00 98.38 171 THR A C 1
ATOM 1283 O O . THR A 1 171 ? 6.916 -3.552 -3.396 1.00 98.38 171 THR A O 1
ATOM 1286 N N . ILE A 1 172 ? 4.753 -4.080 -3.052 1.00 98.06 172 ILE A N 1
ATOM 1287 C CA . ILE A 1 172 ? 4.497 -3.095 -2.003 1.00 98.06 172 ILE A CA 1
ATOM 1288 C C . ILE A 1 172 ? 4.111 -3.816 -0.726 1.00 98.06 172 ILE A C 1
ATOM 1290 O O . ILE A 1 172 ? 3.160 -4.594 -0.716 1.00 98.06 172 ILE A O 1
ATOM 1294 N N . GLU A 1 173 ? 4.810 -3.501 0.358 1.00 98.19 173 GLU A N 1
ATOM 1295 C CA . GLU A 1 173 ? 4.557 -4.021 1.698 1.00 98.19 173 GLU A CA 1
ATOM 1296 C C . GLU A 1 173 ? 3.975 -2.933 2.603 1.00 98.19 173 GLU A C 1
ATOM 1298 O O . GLU A 1 173 ? 4.440 -1.791 2.604 1.00 98.19 173 GLU A O 1
ATOM 1303 N N . ASN A 1 174 ? 2.985 -3.287 3.423 1.00 98.25 174 ASN A N 1
ATOM 1304 C CA . ASN A 1 174 ? 2.495 -2.426 4.491 1.00 98.25 174 ASN A CA 1
ATOM 1305 C C . ASN A 1 174 ? 3.102 -2.831 5.837 1.00 98.25 174 ASN A C 1
ATOM 1307 O O . ASN A 1 174 ? 2.628 -3.728 6.527 1.00 98.25 174 ASN A O 1
ATOM 1311 N N . THR A 1 175 ? 4.115 -2.088 6.258 1.00 97.50 175 THR A N 1
ATOM 1312 C CA . THR A 1 175 ? 4.792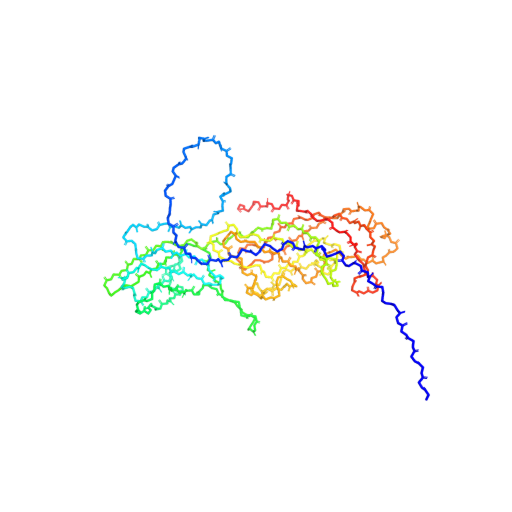 -2.260 7.557 1.00 97.50 175 THR A CA 1
ATOM 1313 C C . THR A 1 175 ? 4.119 -1.492 8.703 1.00 97.50 175 THR A C 1
ATOM 1315 O O . THR A 1 175 ? 4.625 -1.463 9.825 1.00 97.50 175 THR A O 1
ATOM 1318 N N . GLY A 1 176 ? 2.998 -0.821 8.419 1.00 97.25 176 GLY A N 1
ATOM 1319 C CA . GLY A 1 176 ? 2.223 -0.058 9.390 1.00 97.25 176 GLY A CA 1
ATOM 1320 C C . GLY A 1 176 ? 1.264 -0.920 10.209 1.00 97.25 176 GLY A C 1
ATOM 1321 O O . GLY A 1 176 ? 1.265 -2.145 10.148 1.00 97.25 176 GLY A O 1
ATOM 1322 N N . THR A 1 177 ? 0.410 -0.258 10.986 1.00 97.19 177 THR A N 1
ATOM 1323 C CA . THR A 1 177 ? -0.534 -0.903 11.911 1.00 97.19 177 THR A CA 1
ATOM 1324 C C . THR A 1 177 ? -1.962 -0.984 11.384 1.00 97.19 177 THR A C 1
ATOM 1326 O O . THR A 1 177 ? -2.797 -1.614 12.029 1.00 97.19 177 THR A O 1
ATOM 1329 N N . ALA A 1 178 ? -2.267 -0.356 10.245 1.00 97.62 178 ALA A N 1
ATOM 1330 C CA . ALA A 1 178 ? -3.598 -0.370 9.641 1.00 97.62 178 ALA A CA 1
ATOM 1331 C C . ALA A 1 178 ? -3.544 -0.473 8.110 1.00 97.62 178 ALA A C 1
ATOM 1333 O O . ALA A 1 178 ? -2.525 -0.115 7.516 1.00 97.62 178 ALA A O 1
ATOM 1334 N N . PRO A 1 179 ? -4.619 -0.968 7.470 1.00 97.94 179 PRO A N 1
ATOM 1335 C CA . PRO A 1 179 ? -4.677 -1.159 6.029 1.00 97.94 179 PRO A CA 1
ATOM 1336 C C . PRO A 1 179 ? -4.683 0.166 5.269 1.00 97.94 179 PRO A C 1
ATOM 1338 O O . PRO A 1 179 ? -5.119 1.193 5.792 1.00 97.94 179 PRO A O 1
ATOM 1341 N N . THR A 1 180 ? -4.230 0.137 4.023 1.00 97.69 180 THR A N 1
ATOM 1342 C CA . THR A 1 180 ? -4.411 1.207 3.029 1.00 97.69 180 THR A CA 1
ATOM 1343 C C . THR A 1 180 ? -4.195 0.625 1.627 1.00 97.69 180 THR A C 1
ATOM 1345 O O . THR A 1 180 ? -4.002 -0.583 1.501 1.00 97.69 180 THR A O 1
ATOM 1348 N N . TRP A 1 181 ? -4.221 1.445 0.575 1.00 97.31 181 TRP A N 1
ATOM 1349 C CA . TRP A 1 181 ? -3.946 0.994 -0.791 1.00 97.31 181 TRP A CA 1
ATOM 1350 C C . TRP A 1 181 ? -3.171 2.035 -1.621 1.00 97.31 181 TRP A C 1
ATOM 1352 O O . TRP A 1 181 ? -3.309 3.246 -1.394 1.00 97.31 181 TRP A O 1
ATOM 1362 N N . PRO A 1 182 ? -2.348 1.592 -2.591 1.00 96.88 182 PRO A N 1
ATOM 1363 C CA . PRO A 1 182 ? -1.850 2.444 -3.664 1.00 96.88 182 PRO A CA 1
ATOM 1364 C C . PRO A 1 182 ? -2.948 2.660 -4.718 1.00 96.88 182 PRO A C 1
ATOM 1366 O O . PRO A 1 182 ? -3.861 1.845 -4.845 1.00 96.88 182 PRO A O 1
ATOM 1369 N N . TYR A 1 183 ? -2.872 3.736 -5.505 1.00 95.81 183 TYR A N 1
ATOM 1370 C CA . TYR A 1 183 ? -3.877 4.008 -6.546 1.00 95.81 183 TYR A CA 1
ATOM 1371 C C . TYR A 1 183 ? -3.328 4.110 -7.969 1.00 95.81 183 TYR A C 1
ATOM 1373 O O . TYR A 1 183 ? -4.081 3.925 -8.922 1.00 95.81 183 TYR A O 1
ATOM 1381 N N . GLN A 1 184 ? -2.043 4.410 -8.144 1.00 95.94 184 GLN A N 1
ATOM 1382 C CA . GLN A 1 184 ? -1.444 4.549 -9.469 1.00 95.94 184 GLN A CA 1
ATOM 1383 C C . GLN A 1 184 ? 0.075 4.388 -9.394 1.00 95.94 184 GLN A C 1
ATOM 1385 O O . GLN A 1 184 ? 0.690 4.800 -8.413 1.00 95.94 184 GLN A O 1
ATOM 1390 N N . ILE A 1 185 ? 0.669 3.850 -10.460 1.00 96.88 185 ILE A N 1
ATOM 1391 C CA . ILE A 1 185 ? 2.104 3.951 -10.738 1.00 96.88 185 ILE A CA 1
ATOM 1392 C C . ILE A 1 185 ? 2.293 4.892 -11.927 1.00 96.88 185 ILE A C 1
ATOM 1394 O O . ILE A 1 185 ? 1.625 4.745 -12.955 1.00 96.88 185 ILE A O 1
ATOM 1398 N N . VAL A 1 186 ? 3.219 5.830 -11.787 1.00 97.19 186 VAL A N 1
ATOM 1399 C CA . VAL A 1 186 ? 3.819 6.589 -12.888 1.00 97.19 186 VAL A CA 1
ATOM 1400 C C . VAL A 1 186 ? 5.335 6.521 -12.751 1.00 97.19 186 VAL A C 1
ATOM 1402 O O . VAL A 1 186 ? 5.849 6.031 -11.744 1.00 97.19 186 VAL A O 1
ATOM 1405 N N . TYR A 1 187 ? 6.055 6.996 -13.759 1.00 97.69 187 TYR A N 1
ATOM 1406 C CA . TYR A 1 187 ? 7.510 6.976 -13.752 1.00 97.69 187 TYR A CA 1
ATOM 1407 C C . TYR A 1 187 ? 8.085 8.362 -14.037 1.00 97.69 187 TYR A C 1
ATOM 1409 O O . TYR A 1 187 ? 7.373 9.276 -14.459 1.00 97.69 187 TYR A O 1
ATOM 1417 N N . ARG A 1 188 ? 9.380 8.522 -13.776 1.00 97.94 188 ARG A N 1
ATOM 1418 C CA . ARG A 1 188 ? 10.187 9.661 -14.216 1.00 97.94 188 ARG A CA 1
ATOM 1419 C C . ARG A 1 188 ? 11.447 9.137 -14.872 1.00 97.94 188 ARG A C 1
ATOM 1421 O O . ARG A 1 188 ? 12.038 8.192 -14.356 1.00 97.94 188 ARG A O 1
ATOM 1428 N N . ASP A 1 189 ? 11.829 9.768 -15.976 1.00 96.75 189 ASP A N 1
ATOM 1429 C CA . ASP A 1 189 ? 13.015 9.425 -16.763 1.00 96.75 189 ASP A CA 1
ATOM 1430 C C . ASP A 1 189 ? 13.010 7.977 -17.296 1.00 96.75 189 ASP A C 1
ATOM 1432 O O . ASP A 1 189 ? 14.049 7.419 -17.637 1.00 96.75 189 ASP A O 1
ATOM 1436 N N . ALA A 1 190 ? 11.827 7.362 -17.409 1.00 96.81 190 ALA A N 1
ATOM 1437 C CA . ALA A 1 190 ? 11.676 6.040 -17.997 1.00 96.81 190 ALA A CA 1
ATOM 1438 C C . ALA A 1 190 ? 11.897 6.085 -19.520 1.00 96.81 190 ALA A C 1
ATOM 1440 O O . ALA A 1 190 ? 11.515 7.072 -20.160 1.00 96.81 190 ALA A O 1
ATOM 1441 N N . PRO A 1 191 ? 12.425 4.999 -20.123 1.00 94.50 191 PRO A N 1
ATOM 1442 C CA . PRO A 1 191 ? 12.591 4.890 -21.574 1.00 94.50 191 PRO A CA 1
ATOM 1443 C C . PRO A 1 191 ? 11.318 5.175 -22.375 1.00 94.50 191 PRO A C 1
ATOM 1445 O O . PRO A 1 191 ? 11.366 5.794 -23.438 1.00 94.50 191 PRO A O 1
ATOM 1448 N N . ASN A 1 192 ? 10.168 4.746 -21.853 1.00 93.75 192 ASN A N 1
ATOM 1449 C CA . ASN A 1 192 ? 8.885 5.081 -22.438 1.00 93.75 192 ASN A CA 1
ATOM 1450 C C . ASN A 1 192 ? 8.403 6.453 -21.956 1.00 93.75 192 ASN A C 1
ATOM 1452 O O . ASN A 1 192 ? 7.852 6.578 -20.862 1.00 93.75 192 ASN A O 1
ATOM 1456 N N . GLU A 1 193 ? 8.478 7.458 -22.826 1.00 93.38 193 GLU A N 1
ATOM 1457 C CA . GLU A 1 193 ? 7.981 8.810 -22.539 1.00 93.38 193 GLU A CA 1
ATOM 1458 C C . GLU A 1 193 ? 6.502 8.858 -22.126 1.00 93.38 193 GLU A C 1
ATOM 1460 O O . GLU A 1 193 ? 6.100 9.714 -21.344 1.00 93.38 193 GLU A O 1
ATOM 1465 N N . ALA A 1 194 ? 5.666 7.922 -22.589 1.00 92.75 194 ALA A N 1
ATOM 1466 C CA . ALA A 1 194 ? 4.265 7.870 -22.166 1.00 92.75 194 ALA A CA 1
ATOM 1467 C C . ALA A 1 194 ? 4.094 7.459 -20.690 1.00 92.75 194 ALA A C 1
ATOM 1469 O O . ALA A 1 194 ? 3.039 7.705 -20.103 1.00 92.75 194 ALA A O 1
ATOM 1470 N N . ALA A 1 195 ? 5.103 6.808 -20.105 1.00 95.19 195 ALA A N 1
ATOM 1471 C CA . ALA A 1 195 ? 5.137 6.414 -18.701 1.00 95.19 195 ALA A CA 1
ATOM 1472 C C . ALA A 1 195 ? 5.595 7.568 -17.785 1.00 95.19 195 ALA A C 1
ATOM 1474 O O . ALA A 1 195 ? 5.294 7.550 -16.588 1.00 95.19 195 ALA A O 1
ATOM 1475 N N . ASN A 1 196 ? 6.258 8.583 -18.361 1.00 96.81 196 ASN A N 1
ATOM 1476 C CA . ASN A 1 196 ? 6.708 9.802 -17.691 1.00 96.81 196 ASN A CA 1
ATOM 1477 C C . ASN A 1 196 ? 5.533 10.769 -17.482 1.00 96.81 196 ASN A C 1
ATOM 1479 O O . ASN A 1 196 ? 5.338 11.728 -18.229 1.00 96.81 196 ASN A O 1
ATOM 1483 N N . ALA A 1 197 ? 4.709 10.485 -16.476 1.00 94.62 197 ALA A N 1
ATOM 1484 C CA . ALA A 1 197 ? 3.467 11.200 -16.205 1.00 94.62 197 ALA A CA 1
ATOM 1485 C C . ALA A 1 197 ? 3.390 11.698 -14.758 1.00 94.62 197 ALA A C 1
ATOM 1487 O O . ALA A 1 197 ? 4.077 11.209 -13.865 1.00 94.62 197 ALA A O 1
ATOM 1488 N N . GLU A 1 198 ? 2.499 12.658 -14.517 1.00 94.88 198 GLU A N 1
ATOM 1489 C CA . GLU A 1 198 ? 2.115 13.039 -13.160 1.00 94.88 198 GLU A CA 1
ATOM 1490 C C . GLU A 1 198 ? 1.033 12.091 -12.628 1.00 94.88 198 GLU A C 1
ATOM 1492 O O . GLU A 1 198 ? 0.203 11.565 -13.380 1.00 94.88 198 GLU A O 1
ATOM 1497 N N . LEU A 1 199 ? 1.031 11.890 -11.309 1.00 94.38 199 LEU A N 1
ATOM 1498 C CA . LEU A 1 199 ? -0.056 11.188 -10.636 1.00 94.38 199 LEU A CA 1
ATOM 1499 C C . LEU A 1 199 ? -1.380 11.925 -10.862 1.00 94.38 199 LEU A C 1
ATOM 1501 O O . LEU A 1 199 ? -1.444 13.153 -10.863 1.00 94.38 199 LEU A O 1
ATOM 1505 N N . ASN A 1 200 ? -2.450 11.160 -11.036 1.00 88.44 200 ASN A N 1
ATOM 1506 C CA . ASN A 1 200 ? -3.778 11.707 -11.233 1.00 88.44 200 ASN A CA 1
ATOM 1507 C C . ASN A 1 200 ? -4.335 12.319 -9.930 1.00 88.44 200 ASN A C 1
ATOM 1509 O O . ASN A 1 200 ? -3.974 11.932 -8.819 1.00 88.44 200 ASN A O 1
ATOM 1513 N N . ASP A 1 201 ? -5.290 13.242 -10.062 1.00 82.31 201 ASP A N 1
ATOM 1514 C CA . ASP A 1 201 ? -5.934 13.883 -8.906 1.00 82.31 201 ASP A CA 1
ATOM 1515 C C . ASP A 1 201 ? -6.920 12.961 -8.154 1.00 82.31 201 ASP A C 1
ATOM 1517 O O . ASP A 1 201 ? -7.381 13.286 -7.058 1.00 82.31 201 ASP A O 1
ATOM 1521 N N . LYS A 1 202 ? -7.277 11.803 -8.726 1.00 78.81 202 LYS A N 1
ATOM 1522 C CA . LYS A 1 202 ? -8.246 10.838 -8.182 1.00 78.81 202 LYS A CA 1
ATOM 1523 C C . LYS A 1 202 ? -7.556 9.794 -7.299 1.00 78.81 202 LYS A C 1
ATOM 1525 O O . LYS A 1 202 ? -7.612 8.594 -7.562 1.00 78.81 202 LYS A O 1
ATOM 1530 N N . LYS A 1 203 ? -6.976 10.271 -6.198 1.00 81.12 203 LYS A N 1
ATOM 1531 C CA . LYS A 1 203 ? -6.088 9.519 -5.293 1.00 81.12 203 LYS A CA 1
ATOM 1532 C C . LYS A 1 203 ? -6.615 8.207 -4.703 1.00 81.12 203 LYS A C 1
ATOM 1534 O O . LYS A 1 203 ? -5.832 7.473 -4.126 1.00 81.12 203 LYS A O 1
ATOM 1539 N N . GLY A 1 204 ? -7.911 7.917 -4.750 1.00 84.31 204 GLY A N 1
ATOM 1540 C CA . GLY A 1 204 ? -8.458 6.734 -4.075 1.00 84.31 204 GLY A CA 1
ATOM 1541 C C . GLY A 1 204 ? -8.968 5.633 -4.984 1.00 84.31 204 GLY A C 1
ATOM 1542 O O . GLY A 1 204 ? -9.463 4.639 -4.464 1.00 84.31 204 GLY A O 1
ATOM 1543 N N . ILE A 1 205 ? -8.857 5.776 -6.308 1.00 91.44 205 ILE A N 1
ATOM 1544 C CA . ILE A 1 205 ? -9.329 4.756 -7.251 1.00 91.44 205 ILE A CA 1
ATOM 1545 C C . ILE A 1 205 ? -8.122 4.037 -7.868 1.00 91.44 205 ILE A C 1
ATOM 1547 O O . ILE A 1 205 ? -7.439 4.651 -8.688 1.00 91.44 205 ILE A O 1
ATOM 1551 N N . PRO A 1 206 ? -7.868 2.761 -7.512 1.00 93.88 206 PRO A N 1
ATOM 1552 C CA . PRO A 1 206 ? -6.816 1.949 -8.117 1.00 93.88 206 PRO A CA 1
ATOM 1553 C C . PRO A 1 206 ? -6.880 1.900 -9.645 1.00 93.88 206 PRO A C 1
ATOM 1555 O O . PRO A 1 206 ? -7.940 1.688 -10.236 1.00 93.88 206 PRO A O 1
ATOM 1558 N N . GLN A 1 207 ? -5.725 2.092 -10.279 1.00 92.44 207 GLN A N 1
ATOM 1559 C CA . GLN A 1 207 ? -5.522 2.036 -11.722 1.00 92.44 207 GLN A CA 1
ATOM 1560 C C . GLN A 1 207 ? -4.339 1.124 -12.040 1.00 92.44 207 GLN A C 1
ATOM 1562 O O . GLN A 1 207 ? -3.238 1.592 -12.343 1.00 92.44 207 GLN A O 1
ATOM 1567 N N . PHE A 1 208 ? -4.591 -0.182 -12.014 1.00 94.25 208 PHE A N 1
ATOM 1568 C CA . PHE A 1 208 ? -3.585 -1.210 -12.259 1.00 94.25 208 PHE A CA 1
ATOM 1569 C C . PHE A 1 208 ? -4.089 -2.264 -13.239 1.00 94.25 208 PHE A C 1
ATOM 1571 O O . PHE A 1 208 ? -5.292 -2.475 -13.384 1.00 94.25 208 PHE A O 1
ATOM 1578 N N . ILE A 1 209 ? -3.144 -2.930 -13.896 1.00 94.25 209 ILE A N 1
ATOM 1579 C CA . ILE A 1 209 ? -3.393 -4.167 -14.645 1.00 94.25 209 ILE A CA 1
ATOM 1580 C C . ILE A 1 209 ? -3.534 -5.337 -13.676 1.00 94.25 209 ILE A C 1
ATOM 1582 O O . ILE A 1 209 ? -4.263 -6.288 -13.926 1.00 94.25 209 ILE A O 1
ATOM 1586 N N . THR A 1 210 ? -2.803 -5.300 -12.568 1.00 93.38 210 THR A N 1
ATOM 1587 C CA . THR A 1 210 ? -2.867 -6.313 -11.520 1.00 93.38 210 THR A CA 1
ATOM 1588 C C . THR A 1 210 ? -2.567 -5.636 -10.186 1.00 93.38 210 THR A C 1
ATOM 1590 O O . THR A 1 210 ? -1.601 -4.874 -10.141 1.00 93.38 210 THR A O 1
ATOM 1593 N N . PRO A 1 211 ? -3.359 -5.897 -9.135 1.00 94.25 211 PRO A N 1
ATOM 1594 C CA . PRO A 1 211 ? -4.686 -6.523 -9.169 1.00 94.25 211 PRO A CA 1
ATOM 1595 C C . PRO A 1 211 ? -5.719 -5.667 -9.928 1.00 94.25 211 PRO A C 1
ATOM 1597 O O . PRO A 1 211 ? -5.720 -4.441 -9.803 1.00 94.25 211 PRO A O 1
ATOM 1600 N N . GLU A 1 212 ? -6.601 -6.305 -10.710 1.00 92.31 212 GLU A N 1
ATOM 1601 C CA . GLU A 1 212 ? -7.680 -5.603 -11.433 1.00 92.31 212 GLU A CA 1
ATOM 1602 C C . GLU A 1 212 ? -8.816 -5.170 -10.495 1.00 92.31 212 GLU A C 1
ATOM 1604 O O . GLU A 1 212 ? -9.406 -4.105 -10.688 1.00 92.31 212 GLU A O 1
ATOM 1609 N N . ASP A 1 213 ? -9.145 -5.996 -9.494 1.00 92.38 213 ASP A N 1
ATOM 1610 C CA . ASP A 1 213 ? -10.180 -5.670 -8.514 1.00 92.38 213 ASP A CA 1
ATOM 1611 C C . ASP A 1 213 ? -9.640 -4.612 -7.535 1.00 92.38 213 ASP A C 1
ATOM 1613 O O . ASP A 1 213 ? -8.640 -4.849 -6.848 1.00 92.38 213 ASP A O 1
ATOM 1617 N N . PRO A 1 214 ? -10.287 -3.439 -7.415 1.00 91.56 214 PRO A N 1
ATOM 1618 C CA . PRO A 1 214 ? -9.858 -2.414 -6.475 1.00 91.56 214 PRO A CA 1
ATOM 1619 C C . PRO A 1 214 ? -9.768 -2.899 -5.025 1.00 91.56 214 PRO A C 1
ATOM 1621 O O . PRO A 1 214 ? -8.910 -2.423 -4.291 1.00 91.56 214 PRO A O 1
ATOM 1624 N N . VAL A 1 215 ? -10.601 -3.855 -4.603 1.00 91.56 215 VAL A N 1
ATOM 1625 C CA . VAL A 1 215 ? -10.572 -4.381 -3.228 1.00 91.56 215 VAL A CA 1
ATOM 1626 C C . VAL A 1 215 ? -9.321 -5.224 -2.973 1.00 91.56 215 VAL A C 1
ATOM 1628 O O . VAL A 1 215 ? -8.793 -5.206 -1.864 1.00 91.56 215 VAL A O 1
ATOM 1631 N N . GLU A 1 216 ? -8.795 -5.901 -3.995 1.00 94.50 216 GLU A N 1
ATOM 1632 C CA . GLU A 1 216 ? -7.544 -6.670 -3.904 1.00 94.50 216 GLU A CA 1
ATOM 1633 C C . GLU A 1 216 ? -6.301 -5.771 -3.787 1.00 94.50 216 GLU A C 1
ATOM 1635 O O . GLU A 1 216 ? -5.215 -6.260 -3.491 1.00 94.50 216 GLU A O 1
ATOM 1640 N N . ASN A 1 217 ? -6.450 -4.455 -3.975 1.00 95.94 217 ASN A N 1
ATOM 1641 C CA . ASN A 1 217 ? -5.376 -3.484 -3.766 1.00 95.94 217 ASN A CA 1
ATOM 1642 C C . ASN A 1 217 ? -5.234 -3.043 -2.300 1.00 95.94 217 ASN A C 1
ATOM 1644 O O . ASN A 1 217 ? -4.301 -2.308 -1.974 1.00 95.94 217 ASN A O 1
ATOM 1648 N N . ILE A 1 218 ? -6.146 -3.454 -1.412 1.00 97.00 218 ILE A N 1
ATOM 1649 C CA . ILE A 1 218 ? -6.044 -3.165 0.020 1.00 97.00 218 ILE A CA 1
ATOM 1650 C C . ILE A 1 218 ? -4.948 -4.043 0.624 1.00 97.00 218 ILE A C 1
ATOM 1652 O O . ILE A 1 218 ? -5.037 -5.266 0.594 1.00 97.00 218 ILE A O 1
ATOM 1656 N N . ILE A 1 219 ? -3.944 -3.401 1.218 1.00 97.94 219 ILE A N 1
ATOM 1657 C CA . ILE A 1 219 ? -2.795 -4.048 1.850 1.00 97.94 219 ILE A CA 1
ATOM 1658 C C . ILE A 1 219 ? -2.951 -3.934 3.364 1.00 97.94 219 ILE A C 1
ATOM 1660 O O . ILE A 1 219 ? -2.818 -2.841 3.931 1.00 97.94 219 ILE A O 1
ATOM 1664 N N . GLY A 1 220 ? -3.255 -5.044 4.033 1.00 97.81 220 GLY A N 1
ATOM 1665 C CA . GLY A 1 220 ? -3.341 -5.124 5.487 1.00 97.81 220 GLY A CA 1
ATOM 1666 C C . GLY A 1 220 ? -1.981 -5.009 6.190 1.00 97.81 220 GLY A C 1
ATOM 1667 O O . GLY A 1 220 ? -0.934 -5.058 5.547 1.00 97.81 220 GLY A O 1
ATOM 1668 N N . PRO A 1 221 ? -1.962 -4.842 7.523 1.00 97.44 221 PRO A N 1
ATOM 1669 C CA . PRO A 1 221 ? -0.719 -4.805 8.298 1.00 97.44 221 PRO A CA 1
ATOM 1670 C C . PRO A 1 221 ? 0.123 -6.076 8.119 1.00 97.44 221 PRO A C 1
ATOM 1672 O O . PRO A 1 221 ? -0.364 -7.181 8.357 1.00 97.44 221 PRO A O 1
ATOM 1675 N N . GLY A 1 222 ? 1.391 -5.915 7.741 1.00 97.31 222 GLY A N 1
ATOM 1676 C CA . GLY A 1 222 ? 2.324 -7.014 7.475 1.00 97.31 222 GLY A CA 1
ATOM 1677 C C . GLY A 1 222 ? 2.048 -7.784 6.180 1.00 97.31 222 GLY A C 1
ATOM 1678 O O . GLY A 1 222 ? 2.647 -8.838 5.969 1.00 97.31 222 GLY A O 1
ATOM 1679 N N . GLU A 1 223 ? 1.136 -7.298 5.336 1.00 98.31 223 GLU A N 1
ATOM 1680 C CA . GLU A 1 223 ? 0.855 -7.876 4.025 1.00 98.31 223 GLU A CA 1
ATOM 1681 C C . GLU A 1 223 ? 1.660 -7.169 2.931 1.00 98.31 223 GLU A C 1
ATOM 1683 O O . GLU A 1 223 ? 2.078 -6.017 3.078 1.00 98.31 223 GLU A O 1
ATOM 1688 N N . ALA A 1 224 ? 1.850 -7.872 1.816 1.00 98.19 224 ALA A N 1
ATOM 1689 C CA . ALA A 1 224 ? 2.460 -7.338 0.612 1.00 98.19 224 ALA A CA 1
ATOM 1690 C C . ALA A 1 224 ? 1.701 -7.816 -0.629 1.00 98.19 224 ALA A C 1
ATOM 1692 O O . ALA A 1 224 ? 1.162 -8.927 -0.637 1.00 98.19 224 ALA A O 1
ATOM 1693 N N . ILE A 1 225 ? 1.679 -6.983 -1.668 1.00 97.81 225 ILE A N 1
ATOM 1694 C CA . ILE A 1 225 ? 1.077 -7.297 -2.968 1.00 97.81 225 ILE A CA 1
ATOM 1695 C C . ILE A 1 225 ? 1.994 -6.852 -4.105 1.00 97.81 225 ILE A C 1
ATOM 1697 O O . ILE A 1 225 ? 2.737 -5.881 -3.959 1.00 97.81 225 ILE A O 1
ATOM 1701 N N . ASP A 1 226 ? 1.877 -7.517 -5.250 1.00 97.31 226 ASP A N 1
ATOM 1702 C CA . ASP A 1 226 ? 2.489 -7.065 -6.497 1.00 97.31 226 ASP A CA 1
ATOM 1703 C C . ASP A 1 226 ? 1.494 -6.204 -7.265 1.00 97.31 226 ASP A C 1
ATOM 1705 O O . ASP A 1 226 ? 0.363 -6.631 -7.513 1.00 97.31 226 ASP A O 1
ATOM 1709 N N . ILE A 1 227 ? 1.924 -5.012 -7.673 1.00 97.19 227 ILE A N 1
ATOM 1710 C CA . ILE A 1 227 ? 1.142 -4.125 -8.529 1.00 97.19 227 ILE A CA 1
ATOM 1711 C C . ILE A 1 227 ? 1.812 -3.910 -9.885 1.00 97.19 227 ILE A C 1
ATOM 1713 O O . ILE A 1 227 ? 3.033 -3.793 -9.996 1.00 97.19 227 ILE A O 1
ATOM 1717 N N . VAL A 1 228 ? 0.993 -3.827 -10.933 1.00 96.94 228 VAL A N 1
ATOM 1718 C CA . VAL A 1 228 ? 1.444 -3.624 -12.316 1.00 96.94 228 VAL A CA 1
ATOM 1719 C C . VAL A 1 228 ? 0.739 -2.410 -12.910 1.00 96.94 228 VAL A C 1
ATOM 1721 O O . VAL A 1 228 ? -0.491 -2.354 -12.980 1.00 96.94 228 VAL A O 1
ATOM 1724 N N . GLY A 1 229 ? 1.525 -1.429 -13.354 1.00 95.25 229 GLY A N 1
ATOM 1725 C CA . GLY A 1 229 ? 1.023 -0.190 -13.946 1.00 95.25 229 GLY A CA 1
ATOM 1726 C C . GLY A 1 229 ? 0.403 -0.387 -15.333 1.00 95.25 229 GLY A C 1
ATOM 1727 O O . GLY A 1 229 ? 0.715 -1.333 -16.052 1.00 95.25 229 GLY A O 1
ATOM 1728 N N . ASN A 1 230 ? -0.469 0.544 -15.730 1.00 92.81 230 ASN A N 1
ATOM 1729 C CA . ASN A 1 230 ? -1.121 0.523 -17.047 1.00 92.81 230 ASN A CA 1
ATOM 1730 C C . ASN A 1 230 ? -0.188 0.887 -18.210 1.00 92.81 230 ASN A C 1
ATOM 1732 O O . ASN A 1 230 ? -0.455 0.498 -19.347 1.00 92.81 230 ASN A O 1
ATOM 1736 N N . THR A 1 231 ? 0.875 1.645 -17.936 1.00 94.00 231 THR A N 1
ATOM 1737 C CA . THR A 1 231 ? 1.814 2.115 -18.956 1.00 94.00 231 THR A CA 1
ATOM 1738 C C . THR A 1 231 ? 3.191 1.496 -18.715 1.00 94.00 231 THR A C 1
ATOM 1740 O O . THR A 1 231 ? 3.770 1.748 -17.658 1.00 94.00 231 THR A O 1
ATOM 1743 N N . PRO A 1 232 ? 3.737 0.723 -19.670 1.00 94.50 232 PRO A N 1
ATOM 1744 C CA . PRO A 1 232 ? 5.035 0.070 -19.508 1.00 94.50 232 PRO A CA 1
ATOM 1745 C C . PRO A 1 232 ? 6.180 1.082 -19.478 1.00 94.50 232 PRO A C 1
ATOM 1747 O O . PRO A 1 232 ? 6.286 1.855 -20.427 1.00 94.50 232 PRO A O 1
ATOM 1750 N N . PRO A 1 233 ? 7.062 1.089 -18.462 1.00 96.19 233 PRO A N 1
ATOM 1751 C CA . PRO A 1 233 ? 8.208 1.998 -18.430 1.00 96.19 233 PRO A CA 1
ATOM 1752 C C . PRO A 1 233 ? 9.309 1.610 -19.425 1.00 96.19 233 PRO A C 1
ATOM 1754 O O . PRO A 1 233 ? 10.002 2.486 -19.937 1.00 96.19 233 PRO A O 1
ATOM 1757 N N . VAL A 1 234 ? 9.462 0.317 -19.738 1.00 95.25 234 VAL A N 1
ATOM 1758 C CA . VAL A 1 234 ? 10.551 -0.193 -20.583 1.00 95.25 234 VAL A CA 1
ATOM 1759 C C . VAL A 1 234 ? 10.041 -0.457 -21.999 1.00 95.25 234 VAL A C 1
ATOM 1761 O O . VAL A 1 234 ? 9.773 -1.593 -22.397 1.00 95.25 234 VAL A O 1
ATOM 1764 N N . VAL A 1 235 ? 9.876 0.619 -22.767 1.00 93.31 235 VAL A N 1
ATOM 1765 C CA . VAL A 1 235 ? 9.565 0.571 -24.203 1.00 93.31 235 VAL A CA 1
ATOM 1766 C C . VAL A 1 235 ? 10.455 1.562 -24.933 1.00 93.31 235 VAL A C 1
ATOM 1768 O O . VAL A 1 235 ? 10.624 2.693 -24.491 1.00 93.31 235 VAL A O 1
ATOM 1771 N N . PHE A 1 236 ? 10.987 1.131 -26.067 1.00 91.19 236 PHE A N 1
ATOM 1772 C CA . PHE A 1 236 ? 11.881 1.891 -26.927 1.00 91.19 236 PHE A CA 1
ATOM 1773 C C . PHE A 1 236 ? 11.264 2.047 -28.314 1.00 91.19 236 PHE A C 1
ATOM 1775 O O . PHE A 1 236 ? 10.434 1.236 -28.730 1.00 91.19 236 PHE A O 1
ATOM 1782 N N . THR A 1 237 ? 11.682 3.078 -29.041 1.00 87.44 237 THR A N 1
ATOM 1783 C CA . THR A 1 237 ? 11.330 3.279 -30.450 1.00 87.44 237 THR A CA 1
ATOM 1784 C C . THR A 1 237 ? 12.440 2.779 -31.364 1.00 87.44 237 THR A C 1
ATOM 1786 O O . THR A 1 237 ? 13.617 2.968 -31.060 1.00 87.44 237 THR A O 1
ATOM 1789 N N . ASP A 1 238 ? 12.070 2.192 -32.500 1.00 78.62 238 ASP A N 1
ATOM 1790 C CA . ASP A 1 238 ? 12.977 1.838 -33.591 1.00 78.62 238 ASP A CA 1
ATOM 1791 C C . ASP A 1 238 ? 13.506 3.119 -34.252 1.00 78.62 238 ASP A C 1
ATOM 1793 O O . ASP A 1 238 ? 12.983 3.588 -35.264 1.00 78.62 238 ASP A O 1
ATOM 1797 N N . ASP A 1 239 ? 14.545 3.710 -33.668 1.00 72.12 239 ASP A N 1
ATOM 1798 C CA . ASP A 1 239 ? 15.379 4.692 -34.348 1.00 72.12 239 ASP A CA 1
ATOM 1799 C C . ASP A 1 239 ? 16.701 4.050 -34.800 1.00 72.12 239 ASP A C 1
ATOM 1801 O O . ASP A 1 239 ? 17.184 3.075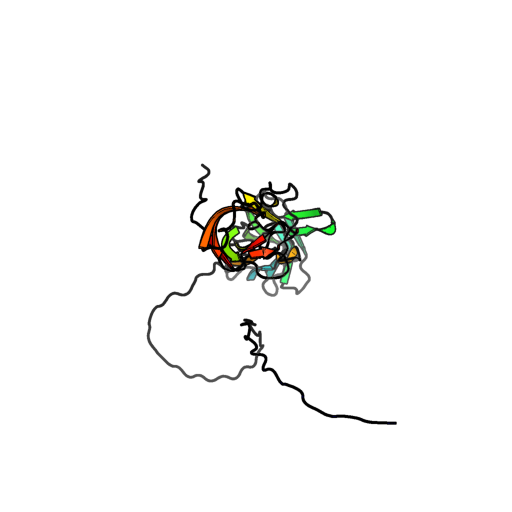 -34.223 1.00 72.12 239 ASP A O 1
ATOM 1805 N N . ASP A 1 240 ? 17.312 4.595 -35.853 1.00 54.00 240 ASP A N 1
ATOM 1806 C CA . ASP A 1 240 ? 18.578 4.089 -36.407 1.00 54.00 240 ASP A CA 1
ATOM 1807 C C . ASP A 1 240 ? 19.769 4.190 -35.409 1.00 54.00 240 ASP A C 1
ATOM 1809 O O . ASP A 1 240 ? 20.899 3.851 -35.761 1.00 54.00 240 ASP A O 1
ATOM 1813 N N . SER A 1 241 ? 19.561 4.670 -34.171 1.00 53.97 241 SER A N 1
ATOM 1814 C CA . SER A 1 241 ? 20.590 4.851 -33.134 1.00 53.97 241 SER A CA 1
ATOM 1815 C C . SER A 1 241 ? 20.568 3.825 -31.993 1.00 53.97 241 SER A C 1
ATOM 1817 O O . SER A 1 241 ? 21.514 3.796 -31.204 1.00 53.97 241 SER A O 1
ATOM 1819 N N . THR A 1 242 ? 19.552 2.962 -31.906 1.00 59.81 242 THR A N 1
ATOM 1820 C CA . THR A 1 242 ? 19.286 2.093 -30.737 1.00 59.81 242 THR A CA 1
ATOM 1821 C C . THR A 1 242 ? 19.561 0.600 -30.973 1.00 59.81 242 THR A C 1
ATOM 1823 O O . THR A 1 242 ? 19.064 -0.263 -30.257 1.00 59.81 242 THR A O 1
ATOM 1826 N N . GLU A 1 243 ? 20.421 0.244 -31.935 1.00 59.69 243 GLU A N 1
ATOM 1827 C CA . GLU A 1 243 ? 20.712 -1.162 -32.292 1.00 59.69 243 GLU A CA 1
ATOM 1828 C C . GLU A 1 243 ? 21.255 -2.048 -31.142 1.00 59.69 243 GLU A C 1
ATOM 1830 O O . GLU A 1 243 ? 21.375 -3.258 -31.323 1.00 59.69 243 GLU A O 1
ATOM 1835 N N . ARG A 1 244 ? 21.584 -1.488 -29.966 1.00 63.88 244 ARG A N 1
ATOM 1836 C CA . ARG A 1 244 ? 22.237 -2.198 -28.847 1.00 63.88 244 ARG A CA 1
ATOM 1837 C C . ARG A 1 244 ? 21.421 -2.286 -27.553 1.00 63.88 244 ARG A C 1
ATOM 1839 O O . ARG A 1 244 ? 21.968 -2.728 -26.554 1.00 63.88 244 ARG A O 1
ATOM 1846 N N . THR A 1 245 ? 20.146 -1.899 -27.551 1.00 79.44 245 THR A N 1
ATOM 1847 C CA . THR A 1 245 ? 19.363 -1.780 -26.307 1.00 79.44 245 THR A CA 1
ATOM 1848 C C . THR A 1 245 ? 19.194 -3.082 -25.517 1.00 79.44 245 THR A C 1
ATOM 1850 O O . THR A 1 245 ? 19.166 -3.027 -24.296 1.00 79.44 245 THR A O 1
ATOM 1853 N N . CYS A 1 246 ? 19.162 -4.250 -26.170 1.00 90.00 246 CYS A N 1
ATOM 1854 C CA . CYS A 1 246 ? 19.044 -5.558 -25.496 1.00 90.00 246 CYS A CA 1
ATOM 1855 C C . CYS A 1 246 ? 20.383 -6.333 -25.412 1.00 90.00 246 CYS A C 1
ATOM 1857 O O . CYS A 1 246 ? 20.383 -7.560 -25.410 1.00 90.00 246 CYS A O 1
ATOM 1859 N N . ASP A 1 247 ? 21.524 -5.630 -25.414 1.00 89.62 247 ASP A N 1
ATOM 1860 C CA . ASP A 1 247 ? 22.893 -6.189 -25.336 1.00 89.62 247 ASP A CA 1
ATOM 1861 C C . ASP A 1 247 ? 23.507 -5.904 -23.948 1.00 89.62 247 ASP A C 1
ATOM 1863 O O . ASP A 1 247 ? 24.511 -5.197 -23.841 1.00 89.62 247 ASP A O 1
ATOM 1867 N N . ASP A 1 248 ? 22.842 -6.388 -22.889 1.00 91.44 248 ASP A N 1
ATOM 1868 C CA . ASP A 1 248 ? 23.190 -6.202 -21.467 1.00 91.44 248 ASP A CA 1
ATOM 1869 C C . ASP A 1 248 ? 23.321 -4.722 -21.054 1.00 91.44 248 ASP A C 1
ATOM 1871 O O . ASP A 1 248 ? 24.212 -4.334 -20.292 1.00 91.44 248 ASP A O 1
ATOM 1875 N N . GLN A 1 249 ? 22.449 -3.862 -21.590 1.00 91.25 249 GLN A N 1
ATOM 1876 C CA . GLN A 1 249 ? 22.445 -2.440 -21.249 1.00 91.25 249 GLN A CA 1
ATOM 1877 C C . GLN A 1 249 ? 21.654 -2.171 -19.978 1.00 91.25 249 GLN A C 1
ATOM 1879 O O . GLN A 1 249 ? 20.580 -2.726 -19.772 1.00 91.25 249 GLN A O 1
ATOM 1884 N N . THR A 1 250 ? 22.160 -1.248 -19.169 1.00 93.94 250 THR A N 1
ATOM 1885 C CA . THR A 1 250 ? 21.501 -0.794 -17.948 1.00 93.94 250 THR A CA 1
ATOM 1886 C C . THR A 1 250 ? 20.849 0.565 -18.170 1.00 93.94 250 THR A C 1
ATOM 1888 O O . THR A 1 250 ? 21.462 1.452 -18.771 1.00 93.94 250 THR A O 1
ATOM 1891 N N . VAL A 1 251 ? 19.623 0.735 -17.677 1.00 94.12 251 VAL A N 1
ATOM 1892 C CA . VAL A 1 251 ? 18.935 2.030 -17.614 1.00 94.12 251 VAL A CA 1
ATOM 1893 C C . VAL A 1 251 ? 18.345 2.238 -16.222 1.00 94.12 251 VAL A C 1
ATOM 1895 O O . VAL A 1 251 ? 17.847 1.299 -15.608 1.00 94.12 251 VAL A O 1
ATOM 1898 N N . GLU A 1 252 ? 18.395 3.475 -15.742 1.00 96.50 252 GLU A N 1
ATOM 1899 C CA . GLU A 1 252 ? 17.891 3.875 -14.427 1.00 96.50 252 GLU A CA 1
ATOM 1900 C C . GLU A 1 252 ? 16.718 4.839 -14.608 1.00 96.50 252 GLU A C 1
ATOM 1902 O O . GLU A 1 252 ? 16.748 5.701 -15.489 1.00 96.50 252 GLU A O 1
ATOM 1907 N N . PHE A 1 253 ? 15.683 4.692 -13.787 1.00 97.38 253 PHE A N 1
ATOM 1908 C CA . PHE A 1 253 ? 14.534 5.596 -13.749 1.00 97.38 253 PHE A CA 1
ATOM 1909 C C . PHE A 1 253 ? 13.831 5.510 -12.392 1.00 97.38 253 PHE A C 1
ATOM 1911 O O . PHE A 1 253 ? 14.094 4.614 -11.596 1.00 97.38 253 PHE A O 1
ATOM 1918 N N . THR A 1 254 ? 12.913 6.429 -12.098 1.00 98.12 254 THR A N 1
ATOM 1919 C CA . THR A 1 254 ? 12.179 6.418 -10.822 1.00 98.12 254 THR A CA 1
ATOM 1920 C C . THR A 1 254 ? 10.751 5.922 -11.007 1.00 98.12 254 THR A C 1
ATOM 1922 O O . THR A 1 254 ? 10.019 6.452 -11.842 1.00 98.12 254 THR A O 1
ATOM 1925 N N . ALA A 1 255 ? 10.316 4.965 -10.187 1.00 98.12 255 ALA A N 1
ATOM 1926 C CA . ALA A 1 255 ? 8.902 4.666 -9.985 1.00 98.12 255 ALA A CA 1
ATOM 1927 C C . ALA A 1 255 ? 8.306 5.600 -8.928 1.00 98.12 255 ALA A C 1
ATOM 1929 O O . ALA A 1 255 ? 8.862 5.774 -7.844 1.00 98.12 255 ALA A O 1
ATOM 1930 N N . VAL A 1 256 ? 7.149 6.178 -9.242 1.00 97.88 256 VAL A N 1
ATOM 1931 C CA . VAL A 1 256 ? 6.373 7.027 -8.339 1.00 97.88 256 VAL A CA 1
ATOM 1932 C C . VAL A 1 256 ? 5.012 6.375 -8.124 1.00 97.88 256 VAL A C 1
ATOM 1934 O O . VAL A 1 256 ? 4.188 6.305 -9.040 1.00 97.88 256 VAL A O 1
ATOM 1937 N N . VAL A 1 257 ? 4.767 5.891 -6.908 1.00 97.69 257 VAL A N 1
ATOM 1938 C CA . VAL A 1 257 ? 3.517 5.218 -6.542 1.00 97.69 257 VAL A CA 1
ATOM 1939 C C . VAL A 1 257 ? 2.654 6.146 -5.706 1.00 97.69 257 VAL A C 1
ATOM 1941 O O . VAL A 1 257 ? 3.011 6.543 -4.597 1.00 97.69 257 VAL A O 1
ATOM 1944 N N . GLY A 1 258 ? 1.480 6.474 -6.229 1.00 96.56 258 GLY A N 1
ATOM 1945 C CA . GLY A 1 258 ? 0.484 7.244 -5.508 1.00 96.56 258 GLY A CA 1
ATOM 1946 C C . GLY A 1 258 ? -0.142 6.429 -4.378 1.00 96.56 258 GLY A C 1
ATOM 1947 O O . GLY A 1 258 ? -0.636 5.325 -4.600 1.00 96.56 258 GLY A O 1
ATOM 1948 N N . THR A 1 259 ? -0.177 7.007 -3.180 1.00 94.56 259 THR A N 1
ATOM 1949 C CA . THR A 1 259 ? -0.813 6.441 -1.985 1.00 94.56 259 THR A CA 1
ATOM 1950 C C . THR A 1 259 ? -2.031 7.279 -1.592 1.00 94.56 259 THR A C 1
ATOM 1952 O O . THR A 1 259 ? -2.051 8.500 -1.781 1.00 94.56 259 THR A O 1
ATOM 1955 N N . VAL A 1 260 ? -3.079 6.640 -1.057 1.00 93.06 260 VAL A N 1
ATOM 1956 C CA . VAL A 1 260 ? -4.257 7.377 -0.549 1.00 93.06 260 VAL A CA 1
ATOM 1957 C C . VAL A 1 260 ? -3.888 8.213 0.675 1.00 93.06 260 VAL A C 1
ATOM 1959 O O . VAL A 1 260 ? -4.412 9.310 0.888 1.00 93.06 260 VAL A O 1
ATOM 1962 N N . VAL A 1 261 ? -2.964 7.683 1.473 1.00 90.94 261 VAL A N 1
ATOM 1963 C CA . VAL A 1 261 ? -2.476 8.268 2.711 1.00 90.94 261 VAL A CA 1
ATOM 1964 C C . VAL A 1 261 ? -0.979 8.516 2.621 1.00 90.94 261 VAL A C 1
ATOM 1966 O O . VAL A 1 261 ? -0.210 7.612 2.312 1.00 90.94 261 VAL A O 1
ATOM 1969 N N . GLY A 1 262 ? -0.574 9.719 3.026 1.00 87.81 262 GLY A N 1
ATOM 1970 C CA . GLY A 1 262 ? 0.826 10.119 3.069 1.00 87.81 262 GLY A CA 1
ATOM 1971 C C . GLY A 1 262 ? 1.304 10.714 1.750 1.00 87.81 262 GLY A C 1
ATOM 1972 O O . GLY A 1 262 ? 0.511 11.163 0.917 1.00 87.81 262 GLY A O 1
ATOM 1973 N N . SER A 1 263 ? 2.622 10.778 1.610 1.00 92.06 263 SER A N 1
ATOM 1974 C CA . SER A 1 263 ? 3.271 11.173 0.364 1.00 92.06 263 SER A CA 1
ATOM 1975 C C . SER A 1 263 ? 3.338 9.979 -0.595 1.00 92.06 263 SER A C 1
ATOM 1977 O O . SER A 1 263 ? 3.345 8.834 -0.129 1.00 92.06 263 SER A O 1
ATOM 1979 N N . PRO A 1 264 ? 3.414 10.223 -1.916 1.00 95.62 264 PRO A N 1
ATOM 1980 C CA . PRO A 1 264 ? 3.762 9.181 -2.872 1.00 95.62 264 PRO A CA 1
ATOM 1981 C C . PRO A 1 264 ? 5.063 8.472 -2.486 1.00 95.62 264 PRO A C 1
ATOM 1983 O O . PRO A 1 264 ? 5.970 9.099 -1.935 1.00 95.62 264 PRO A O 1
ATOM 1986 N N . LEU A 1 265 ? 5.147 7.180 -2.796 1.00 96.62 265 LEU A N 1
ATOM 1987 C CA . LEU A 1 265 ? 6.400 6.437 -2.710 1.00 96.62 265 LEU A CA 1
ATOM 1988 C C . LEU A 1 265 ? 7.237 6.778 -3.935 1.00 96.62 265 LEU A C 1
ATOM 1990 O O . LEU A 1 265 ? 6.716 6.773 -5.050 1.00 96.62 265 LEU A O 1
ATOM 1994 N N . GLU A 1 266 ? 8.520 7.039 -3.734 1.00 96.94 266 GLU A N 1
ATOM 1995 C CA . GLU A 1 266 ? 9.471 7.259 -4.816 1.00 96.94 266 GLU A CA 1
ATOM 1996 C C . GLU A 1 266 ? 10.623 6.283 -4.646 1.00 96.94 266 GLU A C 1
ATOM 1998 O O . GLU A 1 266 ? 11.217 6.205 -3.572 1.00 96.94 266 GLU A O 1
ATOM 2003 N N . GLN A 1 267 ? 10.903 5.522 -5.697 1.00 97.38 267 GLN A N 1
ATOM 2004 C CA . GLN A 1 267 ? 11.921 4.486 -5.670 1.00 97.38 267 GLN A CA 1
ATOM 2005 C C . GLN A 1 267 ? 12.657 4.464 -7.001 1.00 97.38 267 GLN A C 1
ATOM 2007 O O . GLN A 1 267 ? 12.041 4.311 -8.058 1.00 97.38 267 GLN A O 1
ATOM 2012 N N . GLU A 1 268 ? 13.971 4.634 -6.950 1.00 97.69 268 GLU A N 1
ATOM 2013 C CA . GLU A 1 268 ? 14.828 4.458 -8.113 1.00 97.69 268 GLU A CA 1
ATOM 2014 C C . GLU A 1 268 ? 14.947 2.965 -8.447 1.00 97.69 268 GLU A C 1
ATOM 2016 O O . GLU A 1 268 ? 15.006 2.103 -7.562 1.00 97.69 268 GLU A O 1
ATOM 2021 N N . ILE A 1 269 ? 14.872 2.672 -9.739 1.00 97.50 269 ILE A N 1
ATOM 2022 C CA . ILE A 1 269 ? 14.904 1.334 -10.303 1.00 97.50 269 ILE A CA 1
ATOM 2023 C C . ILE A 1 269 ? 16.005 1.319 -11.349 1.00 97.50 269 ILE A C 1
ATOM 2025 O O . ILE A 1 269 ? 15.988 2.108 -12.296 1.00 97.50 269 ILE A O 1
ATOM 2029 N N . GLU A 1 270 ? 16.921 0.376 -11.194 1.00 97.62 270 GLU A N 1
ATOM 2030 C CA . GLU A 1 270 ? 17.869 -0.003 -12.227 1.00 97.62 270 GLU A CA 1
ATOM 2031 C C . GLU A 1 270 ? 17.298 -1.214 -12.968 1.00 97.62 270 GLU A C 1
ATOM 2033 O O . GLU A 1 270 ? 16.859 -2.185 -12.346 1.00 97.62 270 GLU A O 1
ATOM 2038 N N . VAL A 1 271 ? 17.285 -1.172 -14.301 1.00 96.81 271 VAL A N 1
ATOM 2039 C CA . VAL A 1 271 ? 16.961 -2.349 -15.108 1.00 96.81 271 VAL A CA 1
ATOM 2040 C C . VAL A 1 271 ? 18.093 -2.697 -16.060 1.00 96.81 271 VAL A C 1
ATOM 2042 O O . VAL A 1 271 ? 18.631 -1.834 -16.751 1.00 96.81 271 VAL A O 1
ATOM 2045 N N . THR A 1 272 ? 18.423 -3.982 -16.126 1.00 96.94 272 THR A N 1
ATOM 2046 C CA . THR A 1 272 ? 19.340 -4.562 -17.109 1.00 96.94 272 THR A CA 1
ATOM 2047 C C . THR A 1 272 ? 18.536 -5.235 -18.217 1.00 96.94 272 THR A C 1
ATOM 2049 O O . THR A 1 272 ? 17.620 -6.015 -17.953 1.00 96.94 272 THR A O 1
ATOM 2052 N N . LEU A 1 273 ? 18.880 -4.911 -19.459 1.00 95.12 273 LEU A N 1
ATOM 2053 C CA . LEU A 1 273 ? 18.149 -5.249 -20.673 1.00 95.12 273 LEU A CA 1
ATOM 2054 C C . LEU A 1 273 ? 18.940 -6.268 -21.495 1.00 95.12 273 LEU A C 1
ATOM 2056 O O . LEU A 1 273 ? 20.021 -5.956 -22.001 1.00 95.12 273 LEU A O 1
ATOM 2060 N N . SER A 1 274 ? 18.391 -7.468 -21.667 1.00 94.19 274 SER A N 1
ATOM 2061 C CA . SER A 1 274 ? 19.048 -8.568 -22.381 1.00 94.19 274 SER A CA 1
ATOM 2062 C C . SER A 1 274 ? 18.083 -9.340 -23.291 1.00 94.19 274 SER A C 1
ATOM 2064 O O . SER A 1 274 ? 16.886 -9.053 -23.388 1.00 94.19 274 SER A O 1
ATOM 2066 N N . GLY A 1 275 ? 18.609 -10.330 -24.011 1.00 92.62 275 GLY A N 1
ATOM 2067 C CA . GLY A 1 275 ? 17.814 -11.219 -24.856 1.00 92.62 275 GLY A CA 1
ATOM 2068 C C . GLY A 1 275 ? 17.461 -10.633 -26.228 1.00 92.62 275 GLY A C 1
ATOM 2069 O O . GLY A 1 275 ? 18.266 -9.962 -26.875 1.00 92.62 275 GLY A O 1
ATOM 2070 N N . GLU A 1 276 ? 16.268 -10.956 -26.725 1.00 90.50 276 GLU A N 1
ATOM 2071 C CA . GLU A 1 276 ? 15.800 -10.584 -28.062 1.00 90.50 276 GLU A CA 1
ATOM 2072 C C . GLU A 1 276 ? 14.861 -9.372 -28.016 1.00 90.50 276 GLU A C 1
ATOM 2074 O O . GLU A 1 276 ? 14.138 -9.145 -27.046 1.00 90.50 276 GLU A O 1
ATOM 2079 N N . ARG A 1 277 ? 14.815 -8.605 -29.110 1.00 89.88 277 ARG A N 1
ATOM 2080 C CA . ARG A 1 277 ? 13.828 -7.530 -29.269 1.00 89.88 277 ARG A CA 1
ATOM 2081 C C . ARG A 1 277 ? 12.445 -8.1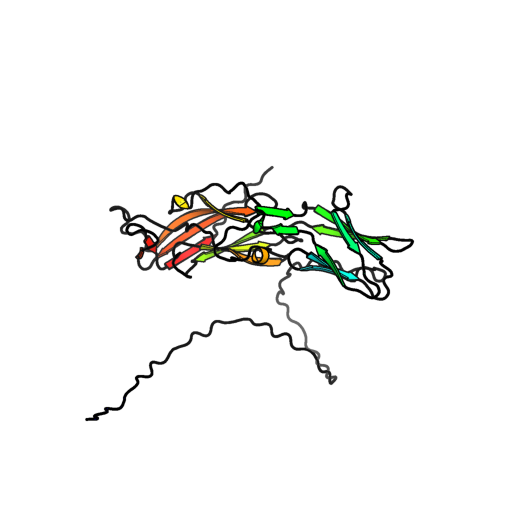28 -29.505 1.00 89.88 277 ARG A C 1
ATOM 2083 O O . ARG A 1 277 ? 12.262 -8.938 -30.413 1.00 89.88 277 ARG A O 1
ATOM 2090 N N . SER A 1 278 ? 11.469 -7.666 -28.736 1.00 87.00 278 SER A N 1
ATOM 2091 C CA . SER A 1 278 ? 10.060 -8.028 -28.868 1.00 87.00 278 SER A CA 1
ATOM 2092 C C . SER A 1 278 ? 9.236 -6.782 -29.172 1.00 87.00 278 SER A C 1
ATOM 2094 O O . SER A 1 278 ? 9.348 -5.780 -28.471 1.00 87.00 278 SER A O 1
ATOM 2096 N N . GLY A 1 279 ? 8.422 -6.816 -30.228 1.00 85.06 279 GLY A N 1
ATOM 2097 C CA . GLY A 1 279 ? 7.553 -5.692 -30.583 1.00 85.06 279 GLY A CA 1
ATOM 2098 C C . GLY A 1 279 ? 6.449 -5.487 -29.543 1.00 85.06 279 GLY A C 1
ATOM 2099 O O . GLY A 1 279 ? 5.784 -6.444 -29.147 1.00 85.06 279 GLY A O 1
ATOM 2100 N N . VAL A 1 280 ? 6.218 -4.240 -29.130 1.00 82.06 280 VAL A N 1
ATOM 2101 C CA . VAL A 1 280 ? 5.193 -3.874 -28.138 1.00 82.06 280 VAL A CA 1
ATOM 2102 C C . VAL A 1 280 ? 4.378 -2.712 -28.681 1.00 82.06 280 VAL A C 1
ATOM 2104 O O . VAL A 1 280 ? 4.947 -1.712 -29.095 1.00 82.06 280 VAL A O 1
ATOM 2107 N N . GLY A 1 281 ? 3.047 -2.794 -28.656 1.00 76.69 281 GLY A N 1
ATOM 2108 C CA . GLY A 1 281 ? 2.186 -1.683 -29.073 1.00 76.69 281 GLY A CA 1
ATOM 2109 C C . GLY A 1 281 ? 2.154 -1.466 -30.590 1.00 76.69 281 GLY A C 1
ATOM 2110 O O . GLY A 1 281 ? 1.419 -2.160 -31.295 1.00 76.69 281 GLY A O 1
ATOM 2111 N N . THR A 1 282 ? 2.872 -0.455 -31.087 1.00 76.31 282 THR A N 1
ATOM 2112 C CA . THR A 1 282 ? 2.891 -0.090 -32.517 1.00 76.31 282 THR A CA 1
ATOM 2113 C C . THR A 1 282 ? 4.002 -0.823 -33.278 1.00 76.31 282 THR A C 1
ATOM 2115 O O . THR A 1 282 ? 4.802 -1.530 -32.676 1.00 76.31 282 THR A O 1
ATOM 2118 N N . SER A 1 283 ? 4.055 -0.686 -34.609 1.00 77.50 283 SER A N 1
ATOM 2119 C CA . SER A 1 283 ? 5.069 -1.366 -35.435 1.00 77.50 283 SER A CA 1
ATOM 2120 C C . SER A 1 283 ? 6.501 -0.904 -35.176 1.00 77.50 283 SER A C 1
ATOM 2122 O O . SER A 1 283 ? 7.422 -1.629 -35.534 1.00 77.50 283 SER A O 1
ATOM 2124 N N . ASP A 1 284 ? 6.664 0.273 -34.572 1.00 85.25 284 ASP A N 1
ATOM 2125 C CA . ASP A 1 284 ? 7.945 0.971 -34.458 1.00 85.25 284 ASP A CA 1
ATOM 2126 C C . ASP A 1 284 ? 8.421 1.011 -32.995 1.00 85.25 284 ASP A C 1
ATOM 2128 O O . ASP A 1 284 ? 9.289 1.805 -32.641 1.00 85.25 284 ASP A O 1
ATOM 2132 N N . THR A 1 285 ? 7.810 0.207 -32.120 1.00 89.25 285 THR A N 1
ATOM 2133 C CA . THR A 1 285 ? 8.119 0.161 -30.689 1.00 89.25 285 THR A CA 1
ATOM 2134 C C . THR A 1 285 ? 8.430 -1.256 -30.230 1.00 89.25 285 THR A C 1
ATOM 2136 O O . THR A 1 285 ? 7.778 -2.221 -30.638 1.00 89.25 285 THR A O 1
ATOM 2139 N N . TYR A 1 286 ? 9.419 -1.388 -29.352 1.00 91.31 286 TYR A N 1
ATOM 2140 C CA . TYR A 1 286 ? 9.899 -2.674 -28.860 1.00 91.31 286 TYR A CA 1
ATOM 2141 C C . TYR A 1 286 ? 10.304 -2.622 -27.387 1.00 91.31 286 TYR A C 1
ATOM 2143 O O . TYR A 1 286 ? 10.481 -1.561 -26.794 1.00 91.31 286 TYR A O 1
ATOM 2151 N N . THR A 1 287 ? 10.464 -3.801 -26.805 1.00 93.12 287 THR A N 1
ATOM 2152 C CA . THR A 1 287 ? 11.103 -4.035 -25.511 1.00 93.12 287 THR A CA 1
ATOM 2153 C C . THR A 1 287 ? 12.073 -5.211 -25.629 1.00 93.12 287 THR A C 1
ATOM 2155 O O . THR A 1 287 ? 12.203 -5.808 -26.704 1.00 93.12 287 THR A O 1
ATOM 2158 N N . CYS A 1 288 ? 12.759 -5.544 -24.544 1.00 92.38 288 CYS A N 1
ATOM 2159 C CA . CYS A 1 288 ? 13.646 -6.698 -24.475 1.00 92.38 288 CYS A CA 1
ATOM 2160 C C . CYS A 1 288 ? 12.911 -7.897 -23.865 1.00 92.38 288 CYS A C 1
ATOM 2162 O O . CYS A 1 288 ? 12.091 -7.745 -22.961 1.00 92.38 288 CYS A O 1
ATOM 2164 N N . SER A 1 289 ? 13.174 -9.100 -24.379 1.00 91.81 289 SER A N 1
ATOM 2165 C CA . SER A 1 289 ? 12.544 -10.329 -23.885 1.00 91.81 289 SER A CA 1
ATOM 2166 C C . SER A 1 289 ? 12.956 -10.671 -22.455 1.00 91.81 289 SER A C 1
ATOM 2168 O O . SER A 1 289 ? 12.250 -11.416 -21.782 1.00 91.81 289 SER A O 1
ATOM 2170 N N . GLU A 1 290 ? 14.099 -10.150 -22.011 1.00 93.38 290 GLU A N 1
ATOM 2171 C CA . GLU A 1 290 ? 14.631 -10.323 -20.669 1.00 93.38 290 GLU A CA 1
ATOM 2172 C C . GLU A 1 290 ? 14.911 -8.945 -20.064 1.00 93.38 290 GLU A C 1
ATOM 2174 O O . GLU A 1 290 ? 15.681 -8.147 -20.605 1.00 93.38 290 GLU A O 1
ATOM 2179 N N . ILE A 1 291 ? 14.254 -8.664 -18.941 1.00 95.56 291 ILE A N 1
ATOM 2180 C CA . ILE A 1 291 ? 14.479 -7.468 -18.136 1.00 95.56 291 ILE A CA 1
ATOM 2181 C C . ILE A 1 291 ? 14.765 -7.953 -16.715 1.00 95.56 291 ILE A C 1
ATOM 2183 O O . ILE A 1 291 ? 13.961 -8.668 -16.120 1.00 95.56 291 ILE A O 1
ATOM 2187 N N . ALA A 1 292 ? 15.915 -7.590 -16.163 1.00 96.69 292 ALA A N 1
ATOM 2188 C CA . ALA A 1 292 ? 16.193 -7.756 -14.741 1.00 96.69 292 ALA A CA 1
ATOM 2189 C C . ALA A 1 292 ? 16.031 -6.391 -14.079 1.00 96.69 292 ALA A C 1
ATOM 2191 O O . ALA A 1 292 ? 16.639 -5.437 -14.546 1.00 96.69 292 ALA A O 1
ATOM 2192 N N . ALA A 1 293 ? 15.198 -6.288 -13.046 1.00 97.06 293 ALA A N 1
ATOM 2193 C CA . ALA A 1 293 ? 14.947 -5.038 -12.339 1.00 97.06 293 ALA A CA 1
ATOM 2194 C C . ALA A 1 293 ? 15.409 -5.163 -10.889 1.00 97.06 293 ALA A C 1
ATOM 2196 O O . ALA A 1 293 ? 15.187 -6.195 -10.259 1.00 97.06 293 ALA A O 1
ATOM 2197 N N . GLU A 1 294 ? 16.028 -4.111 -10.372 1.00 96.25 294 GLU A N 1
ATOM 2198 C CA . GLU A 1 294 ? 16.470 -4.018 -8.987 1.00 96.25 294 GLU A CA 1
ATOM 2199 C C . GLU A 1 294 ? 16.124 -2.632 -8.437 1.00 96.25 294 GLU A C 1
ATOM 2201 O O . GLU A 1 294 ? 16.148 -1.629 -9.154 1.00 96.25 294 GLU A O 1
ATOM 2206 N N . LEU A 1 295 ? 15.773 -2.574 -7.152 1.00 96.31 295 LEU A N 1
ATOM 2207 C CA . LEU A 1 295 ? 15.617 -1.301 -6.454 1.00 96.31 295 LEU A CA 1
ATOM 2208 C C . LEU A 1 295 ? 16.999 -0.805 -6.048 1.00 96.31 295 LEU A C 1
ATOM 2210 O O . LEU A 1 295 ? 17.748 -1.542 -5.406 1.00 96.31 295 LEU A O 1
ATOM 2214 N N . THR A 1 296 ? 17.326 0.440 -6.371 1.00 90.62 296 THR A N 1
ATOM 2215 C CA . THR A 1 296 ? 18.565 1.064 -5.905 1.00 90.62 296 THR A CA 1
ATOM 2216 C C . THR A 1 296 ? 18.291 1.868 -4.635 1.00 90.62 296 THR A C 1
ATOM 2218 O O . THR A 1 296 ? 17.259 2.525 -4.489 1.00 90.62 296 THR A O 1
ATOM 2221 N N . ASP A 1 297 ? 19.196 1.813 -3.657 1.00 70.69 297 ASP A N 1
ATOM 2222 C CA . ASP A 1 297 ? 19.078 2.621 -2.440 1.00 70.69 297 ASP A CA 1
ATOM 2223 C C . ASP A 1 297 ? 19.270 4.112 -2.789 1.00 70.69 297 ASP A C 1
ATOM 2225 O O . ASP A 1 297 ? 20.382 4.642 -2.762 1.00 70.69 297 ASP A O 1
ATOM 2229 N N . GLY A 1 298 ? 18.178 4.800 -3.129 1.00 51.66 298 GLY A N 1
ATOM 2230 C CA . GLY A 1 298 ? 18.209 6.176 -3.619 1.00 51.66 298 GLY A CA 1
ATOM 2231 C C . GLY A 1 298 ? 16.845 6.857 -3.542 1.00 51.66 298 GLY A C 1
ATOM 2232 O O . GLY A 1 298 ? 16.138 6.958 -4.535 1.00 51.66 298 GLY A O 1
ATOM 2233 N N . GLY A 1 299 ? 16.459 7.342 -2.356 1.00 39.56 299 GLY A N 1
ATOM 2234 C CA . GLY A 1 299 ? 15.204 8.098 -2.222 1.00 39.56 299 GLY A CA 1
ATOM 2235 C C . GLY A 1 299 ? 14.786 8.543 -0.822 1.00 39.56 299 GLY A C 1
ATOM 2236 O O . GLY A 1 299 ? 13.724 9.135 -0.664 1.00 39.56 299 GLY A O 1
ATOM 2237 N N . GLY A 1 300 ? 15.593 8.309 0.216 1.00 35.09 300 GLY A N 1
ATOM 2238 C CA . GLY A 1 300 ? 15.376 8.938 1.517 1.00 35.09 300 GLY A CA 1
ATOM 2239 C C . GLY A 1 300 ? 15.717 10.427 1.462 1.00 35.09 300 GLY A C 1
ATOM 2240 O O . GLY A 1 300 ? 16.815 10.817 1.847 1.00 35.09 300 GLY A O 1
ATOM 2241 N N . THR A 1 301 ? 14.806 11.280 0.991 1.00 38.56 301 THR A N 1
ATOM 2242 C CA . THR A 1 301 ? 14.875 12.702 1.343 1.00 38.56 301 THR A CA 1
ATOM 2243 C C . THR A 1 301 ? 14.223 12.896 2.701 1.00 38.56 301 THR A C 1
ATOM 2245 O O . THR A 1 301 ? 12.998 12.919 2.818 1.00 38.56 301 THR A O 1
ATOM 2248 N N . ASP A 1 302 ? 15.068 13.058 3.719 1.00 36.97 302 ASP A N 1
ATOM 2249 C CA . ASP A 1 302 ? 14.720 13.688 4.989 1.00 36.97 302 ASP A CA 1
ATOM 2250 C C . ASP A 1 302 ? 13.960 14.999 4.722 1.00 36.97 302 ASP A C 1
ATOM 2252 O O . ASP A 1 302 ? 14.540 16.001 4.295 1.00 36.97 302 ASP A O 1
ATOM 2256 N N . ALA A 1 303 ? 12.655 15.013 4.990 1.00 33.81 303 ALA A N 1
ATOM 2257 C CA . ALA A 1 303 ? 11.911 16.252 5.152 1.00 33.81 303 ALA A CA 1
ATOM 2258 C C . ALA A 1 303 ? 12.043 16.696 6.617 1.00 33.81 303 ALA A C 1
ATOM 2260 O O . ALA A 1 303 ? 11.441 16.102 7.514 1.00 33.81 303 ALA A O 1
ATOM 2261 N N . SER A 1 304 ? 12.881 17.713 6.845 1.00 31.44 304 SER A N 1
ATOM 2262 C CA . SER A 1 304 ? 12.860 18.536 8.066 1.00 31.44 304 SER A CA 1
ATOM 2263 C C . SER A 1 304 ? 11.648 19.461 8.100 1.00 31.44 304 SER A C 1
ATOM 2265 O O . SER A 1 304 ? 11.241 19.930 7.012 1.00 31.44 304 SER A O 1
#

Radius of gyration: 26.43 Å; chains: 1; bounding box: 51×65×84 Å